Protein AF-A0A101Y2C1-F1 (afdb_monomer)

Radius of gyration: 18.51 Å; Cα contacts (8 Å, |Δi|>4): 264; chains: 1; bounding box: 46×45×49 Å

Foldseek 3Di:
DEEEEFACPAANRLRVVLVVVLVVVCVVVVNDYDYDYDDDLQCLQVSLLVVLVVDLPHQAYEYRHAQSNVQSNCVSCVVNVHHYQYAYRHPCRQVCVVVVQDPDSVSSSVVSPDSDDDDADWDQDPVGTGRGDDDDALVVQLVVQLVPDPVCVVCVVVVNNVVSSVVSNVVSVVVGDDDDDDDDDDDDPDD

Mean predicted aligned error: 5.78 Å

Structure (mmCIF, N/CA/C/O backbone):
data_AF-A0A101Y2C1-F1
#
_entry.id   AF-A0A101Y2C1-F1
#
loop_
_atom_site.group_PDB
_atom_site.id
_atom_site.type_symbol
_atom_site.label_atom_id
_atom_site.label_alt_id
_atom_site.label_comp_id
_atom_site.label_asym_id
_atom_site.label_entity_id
_atom_site.label_seq_id
_atom_site.pdbx_PDB_ins_code
_atom_site.Cartn_x
_atom_site.Cartn_y
_atom_site.Cartn_z
_atom_site.occupancy
_atom_site.B_iso_or_equiv
_atom_site.auth_seq_id
_atom_site.auth_comp_id
_atom_site.auth_asym_id
_atom_site.auth_atom_id
_atom_site.pdbx_PDB_model_num
ATOM 1 N N . MET A 1 1 ? -10.866 0.325 17.212 1.00 94.75 1 MET A N 1
ATOM 2 C CA . MET A 1 1 ? -10.398 1.588 16.586 1.00 94.75 1 MET A CA 1
ATOM 3 C C . MET A 1 1 ? -9.692 1.274 15.264 1.00 94.75 1 MET A C 1
ATOM 5 O O . MET A 1 1 ? -9.113 0.196 15.181 1.00 94.75 1 MET A O 1
ATOM 9 N N . TYR A 1 2 ? -9.710 2.162 14.261 1.00 97.88 2 TYR A N 1
ATOM 10 C CA . TYR A 1 2 ? -8.952 1.998 13.001 1.00 97.88 2 TYR A CA 1
ATOM 11 C C . TYR A 1 2 ? -7.846 3.047 12.849 1.00 97.88 2 TYR A C 1
ATOM 13 O O . TYR A 1 2 ? -8.077 4.215 13.159 1.00 97.88 2 TYR A O 1
ATOM 21 N N . LEU A 1 3 ? -6.671 2.659 12.343 1.00 98.38 3 LEU A N 1
ATOM 22 C CA . LEU A 1 3 ? -5.617 3.606 11.955 1.00 98.38 3 LEU A CA 1
ATOM 23 C C . LEU A 1 3 ? -5.695 3.854 10.448 1.00 98.38 3 LEU A C 1
ATOM 25 O O . LEU A 1 3 ? -5.498 2.932 9.668 1.00 98.38 3 LEU A O 1
ATOM 29 N N . LEU A 1 4 ? -5.945 5.085 10.028 1.00 98.31 4 LEU A N 1
ATOM 30 C CA . LEU A 1 4 ? -5.987 5.484 8.627 1.00 98.31 4 LEU A CA 1
ATOM 31 C C . LEU A 1 4 ? -4.606 6.015 8.253 1.00 98.31 4 LEU A C 1
ATOM 33 O O . LEU A 1 4 ? -4.131 6.979 8.849 1.00 98.31 4 LEU A O 1
ATOM 37 N N . ILE A 1 5 ? -3.952 5.384 7.281 1.00 97.75 5 ILE A N 1
ATOM 38 C CA . ILE A 1 5 ? -2.622 5.765 6.793 1.00 97.75 5 ILE A CA 1
ATOM 39 C C . ILE A 1 5 ? -2.795 6.385 5.409 1.00 97.75 5 ILE A C 1
ATOM 41 O O . ILE A 1 5 ? -3.142 5.696 4.453 1.00 97.75 5 ILE A O 1
ATOM 45 N N . ILE A 1 6 ? -2.543 7.684 5.284 1.00 96.81 6 ILE A N 1
ATOM 46 C CA . ILE A 1 6 ? -2.849 8.444 4.072 1.00 96.81 6 ILE A CA 1
ATOM 47 C C . ILE A 1 6 ? -1.558 8.920 3.421 1.00 96.81 6 ILE A C 1
ATOM 49 O O . ILE A 1 6 ? -0.821 9.707 4.015 1.00 96.81 6 ILE A O 1
ATOM 53 N N . ASN A 1 7 ? -1.319 8.517 2.171 1.00 93.38 7 ASN A N 1
ATOM 54 C CA . ASN A 1 7 ? -0.340 9.190 1.320 1.00 93.38 7 ASN A CA 1
ATOM 55 C C . ASN A 1 7 ? -1.072 10.124 0.340 1.00 93.38 7 ASN A C 1
ATOM 57 O O . ASN A 1 7 ? -1.522 9.669 -0.721 1.00 93.38 7 ASN A O 1
ATOM 61 N N . PRO A 1 8 ? -1.150 11.436 0.637 1.00 92.94 8 PRO A N 1
ATOM 62 C CA . PRO A 1 8 ? -1.950 12.380 -0.139 1.00 92.94 8 PRO A CA 1
ATOM 63 C C . PRO A 1 8 ? -1.424 12.585 -1.566 1.00 92.94 8 PRO A C 1
ATOM 65 O O . PRO A 1 8 ? -2.173 13.004 -2.447 1.00 92.94 8 PRO A O 1
ATOM 68 N N . ARG A 1 9 ? -0.147 12.268 -1.820 1.00 90.50 9 ARG A N 1
ATOM 69 C CA . ARG A 1 9 ? 0.499 12.427 -3.132 1.00 90.50 9 ARG A CA 1
ATOM 70 C C . ARG A 1 9 ? 0.319 11.216 -4.051 1.00 90.50 9 ARG A C 1
ATOM 72 O O . ARG A 1 9 ? 0.652 11.314 -5.234 1.00 90.50 9 ARG A O 1
ATOM 79 N N . SER A 1 10 ? -0.207 10.097 -3.548 1.00 88.94 10 SER A N 1
ATOM 80 C CA . SER A 1 10 ? -0.432 8.886 -4.351 1.00 88.94 10 SER A CA 1
ATOM 81 C C . SER A 1 10 ? -1.281 9.170 -5.588 1.00 88.94 10 SER A C 1
ATOM 83 O O . SER A 1 10 ? -2.200 9.990 -5.544 1.00 88.94 10 SER A O 1
ATOM 85 N N . GLY A 1 11 ? -0.941 8.517 -6.704 1.00 85.88 11 GLY A N 1
ATOM 86 C CA . GLY A 1 11 ? -1.703 8.613 -7.953 1.00 85.88 11 GLY A CA 1
ATOM 87 C C . GLY A 1 11 ? -1.820 10.038 -8.510 1.00 85.88 11 GLY A C 1
ATOM 88 O O . GLY A 1 11 ? -2.841 10.377 -9.097 1.00 85.88 11 GLY A O 1
ATOM 89 N N . GLY A 1 12 ? -0.827 10.906 -8.273 1.00 85.19 12 GLY A N 1
ATOM 90 C CA . GLY A 1 12 ? -0.881 12.306 -8.714 1.00 85.19 12 GLY A CA 1
ATOM 91 C C . GLY A 1 12 ? -1.904 13.145 -7.938 1.00 85.19 12 GLY A C 1
ATOM 92 O O . GLY A 1 12 ? -2.579 13.995 -8.515 1.00 85.19 12 GLY A O 1
ATOM 93 N N . GLY A 1 13 ? -2.063 12.878 -6.638 1.00 89.62 13 GLY A N 1
ATOM 94 C CA . GLY A 1 13 ? -3.036 13.558 -5.774 1.00 89.62 13 GLY A CA 1
ATOM 95 C C . GLY A 1 13 ? -4.380 12.836 -5.639 1.00 89.62 13 GLY A C 1
ATOM 96 O O . GLY A 1 13 ? -5.276 13.341 -4.964 1.00 89.62 13 GLY A O 1
ATOM 97 N N . ALA A 1 14 ? -4.531 11.654 -6.246 1.00 91.31 14 ALA A N 1
ATOM 98 C CA . ALA A 1 14 ? -5.692 10.793 -6.031 1.00 91.31 14 ALA A CA 1
ATOM 99 C C . ALA A 1 14 ? -5.836 10.405 -4.553 1.00 91.31 14 ALA A C 1
ATOM 101 O O . ALA A 1 14 ? -6.940 10.480 -4.029 1.00 91.31 14 ALA A O 1
ATOM 102 N N . GLY A 1 15 ? -4.727 10.124 -3.856 1.00 94.88 15 GLY A N 1
ATOM 103 C CA . GLY A 1 15 ? -4.744 9.785 -2.428 1.00 94.88 15 GLY A CA 1
ATOM 104 C C . GLY A 1 15 ? -5.451 10.828 -1.555 1.00 94.88 15 GLY A C 1
ATOM 105 O O . GLY A 1 15 ? -6.262 10.464 -0.707 1.00 94.88 15 GLY A O 1
ATOM 106 N N . GLN A 1 16 ? -5.221 12.124 -1.802 1.00 96.25 16 GLN A N 1
ATOM 107 C CA . GLN A 1 16 ? -5.916 13.198 -1.083 1.00 96.25 16 GLN A CA 1
ATOM 108 C C . GLN A 1 16 ? -7.422 13.214 -1.384 1.00 96.25 16 GLN A C 1
ATOM 110 O O . GLN A 1 16 ? -8.226 13.377 -0.471 1.00 96.25 16 GLN A O 1
ATOM 115 N N . ARG A 1 17 ? -7.816 13.052 -2.654 1.00 96.62 17 ARG A N 1
ATOM 116 C CA . ARG A 1 17 ? -9.235 13.044 -3.054 1.00 96.62 17 ARG A CA 1
ATOM 117 C C . ARG A 1 17 ? -9.976 11.846 -2.460 1.00 96.62 17 ARG A C 1
ATOM 119 O O . ARG A 1 17 ? -11.055 12.020 -1.902 1.00 96.62 17 ARG A O 1
ATOM 126 N N . THR A 1 18 ? -9.366 10.664 -2.527 1.00 97.56 18 THR A N 1
ATOM 127 C CA . THR A 1 18 ? -9.888 9.436 -1.921 1.00 97.56 18 THR A CA 1
ATOM 128 C C . THR A 1 18 ? -10.037 9.605 -0.413 1.00 97.56 18 THR A C 1
ATOM 130 O O . THR A 1 18 ? -11.100 9.306 0.118 1.00 97.56 18 THR A O 1
ATOM 133 N N . TRP A 1 19 ? -9.036 10.169 0.276 1.00 98.06 19 TRP A N 1
ATOM 134 C CA . TRP A 1 19 ? -9.138 10.445 1.712 1.00 98.06 19 TRP A CA 1
ATOM 135 C C . TRP A 1 19 ? -10.346 11.314 2.066 1.00 98.06 19 TRP A C 1
ATOM 137 O O . TRP A 1 19 ? -11.081 10.954 2.975 1.00 98.06 19 TRP A O 1
ATOM 147 N N . LEU A 1 20 ? -10.592 12.412 1.346 1.00 98.12 20 LEU A N 1
ATOM 148 C CA . LEU A 1 20 ? -11.729 13.294 1.646 1.00 98.12 20 LEU A CA 1
ATOM 149 C C . LEU A 1 20 ? -13.078 12.565 1.538 1.00 98.12 20 LEU A C 1
ATOM 151 O O . LEU A 1 20 ? -13.964 12.782 2.363 1.00 98.12 20 LEU A O 1
ATOM 155 N N . SER A 1 21 ? -13.222 11.675 0.552 1.00 97.88 21 SER A N 1
ATOM 156 C CA . SER A 1 21 ? -14.415 10.836 0.396 1.00 97.88 21 SER A CA 1
ATOM 157 C C . SER A 1 21 ? -14.545 9.809 1.531 1.00 97.88 21 SER A C 1
ATOM 159 O O . SER A 1 21 ? -15.603 9.704 2.151 1.00 97.88 21 SER A O 1
ATOM 161 N N . ILE A 1 22 ? -13.451 9.116 1.866 1.00 98.50 22 ILE A N 1
ATOM 162 C CA . ILE A 1 22 ? -13.395 8.144 2.967 1.00 98.50 22 ILE A CA 1
ATOM 163 C C . ILE A 1 22 ? -13.689 8.798 4.316 1.00 98.50 22 ILE A C 1
ATOM 165 O O . ILE A 1 22 ? -14.469 8.264 5.099 1.00 98.50 22 ILE A O 1
ATOM 169 N N . GLU A 1 23 ? -13.114 9.966 4.588 1.00 98.56 23 GLU A N 1
ATOM 170 C CA . GLU A 1 23 ? -13.315 10.684 5.842 1.00 98.56 23 GLU A CA 1
ATOM 171 C C . GLU A 1 23 ? -14.787 11.073 6.035 1.00 98.56 23 GLU A C 1
ATOM 173 O O . GLU A 1 23 ? -15.337 10.902 7.125 1.00 98.56 23 GLU A O 1
ATOM 178 N N . ALA A 1 24 ? -15.445 11.550 4.973 1.00 98.38 24 ALA A N 1
ATOM 179 C CA . ALA A 1 24 ? -16.870 11.863 5.006 1.00 98.38 24 ALA A CA 1
ATOM 180 C C . ALA A 1 24 ? -17.719 10.616 5.311 1.00 98.38 24 ALA A C 1
ATOM 182 O O . ALA A 1 24 ? -18.596 10.676 6.175 1.00 98.38 24 ALA A O 1
ATOM 183 N N . MET A 1 25 ? -17.423 9.479 4.671 1.00 98.44 25 MET A N 1
ATOM 184 C CA . MET A 1 25 ? -18.121 8.212 4.925 1.00 98.44 25 MET A CA 1
ATOM 185 C C . MET A 1 25 ? -17.898 7.694 6.350 1.00 98.44 25 MET A C 1
ATOM 187 O O . MET A 1 25 ? -18.856 7.310 7.018 1.00 98.44 25 MET A O 1
ATOM 191 N N . LEU A 1 26 ? -16.659 7.720 6.850 1.00 98.38 26 LEU A N 1
ATOM 192 C CA . LEU A 1 26 ? -16.335 7.296 8.217 1.00 98.38 26 LEU A CA 1
ATOM 193 C C . LEU A 1 26 ? -17.082 8.141 9.257 1.00 98.38 26 LEU A C 1
ATOM 195 O O . LEU A 1 26 ? -17.664 7.583 10.190 1.00 98.38 26 LEU A O 1
ATOM 199 N N . LYS A 1 27 ? -17.120 9.469 9.069 1.00 98.25 2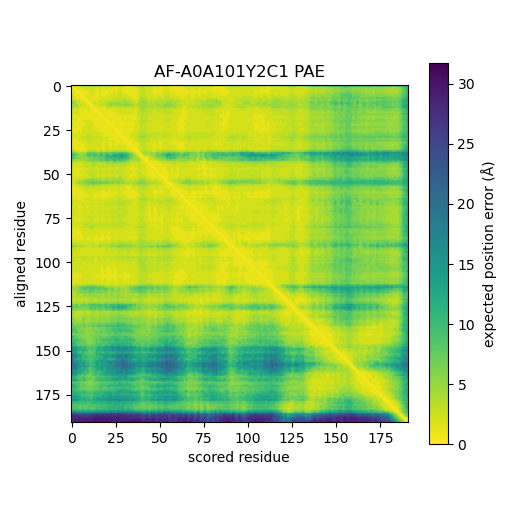7 LYS A N 1
ATOM 200 C CA . LYS A 1 27 ? -17.867 10.393 9.938 1.00 98.25 27 LYS A CA 1
ATOM 201 C C . LYS A 1 27 ? -19.371 10.134 9.883 1.00 98.25 27 LYS A C 1
ATOM 203 O O . LYS A 1 27 ? -19.993 10.021 10.935 1.00 98.25 27 LYS A O 1
ATOM 208 N N . ALA A 1 28 ? -19.943 9.993 8.686 1.00 98.25 28 ALA A N 1
ATOM 209 C CA . ALA A 1 28 ? -21.370 9.715 8.511 1.00 98.25 28 ALA A CA 1
ATOM 210 C C . ALA A 1 28 ? -21.794 8.383 9.154 1.00 98.25 28 ALA A C 1
ATOM 212 O O . ALA A 1 28 ? -22.893 8.276 9.692 1.00 98.25 28 ALA A O 1
ATOM 213 N N . ARG A 1 29 ? -20.906 7.382 9.139 1.00 97.81 29 ARG A N 1
ATOM 214 C CA . ARG A 1 29 ? -21.132 6.055 9.730 1.00 97.81 29 ARG A CA 1
ATOM 215 C C . ARG A 1 29 ? -20.757 5.974 11.220 1.00 97.81 29 ARG A C 1
ATOM 217 O O . ARG A 1 29 ? -20.888 4.907 11.812 1.00 97.81 29 ARG A O 1
ATOM 224 N N . GLY A 1 30 ? -20.271 7.061 11.830 1.00 97.88 30 GLY A N 1
ATOM 225 C CA . GLY A 1 30 ? -19.869 7.088 13.243 1.00 97.88 30 GLY A CA 1
ATOM 226 C C . GLY A 1 30 ? -18.694 6.159 13.576 1.00 97.88 30 GLY A C 1
ATOM 227 O O . GLY A 1 30 ? -18.575 5.687 14.707 1.00 97.88 30 GLY A O 1
ATOM 228 N N . ILE A 1 31 ? -17.837 5.855 12.599 1.00 97.88 31 ILE A N 1
ATOM 229 C CA . ILE A 1 31 ? -16.728 4.915 12.775 1.00 97.88 31 ILE A CA 1
ATOM 230 C C . ILE A 1 31 ? -15.553 5.643 13.425 1.00 97.88 31 ILE A C 1
ATOM 232 O O . ILE A 1 31 ? -15.054 6.631 12.898 1.00 97.88 31 ILE A O 1
ATOM 236 N N . ALA A 1 32 ? -15.077 5.131 14.561 1.00 96.94 32 ALA A N 1
ATOM 237 C CA . ALA A 1 32 ? -13.923 5.689 15.255 1.00 96.94 32 ALA A CA 1
ATOM 238 C C . ALA A 1 32 ? -12.613 5.361 14.523 1.00 96.94 32 ALA A C 1
ATOM 240 O O . ALA A 1 32 ? -12.277 4.186 14.312 1.00 96.94 32 ALA A O 1
ATOM 241 N N . TYR A 1 33 ? -11.854 6.402 14.190 1.00 97.88 33 TYR A N 1
ATOM 242 C CA . TYR A 1 33 ? -10.574 6.285 13.512 1.00 97.88 33 TYR A CA 1
ATOM 243 C C . TYR A 1 33 ? -9.548 7.292 14.026 1.00 97.88 33 TYR A C 1
ATOM 245 O O . TYR A 1 33 ? -9.883 8.304 14.640 1.00 97.88 33 TYR A O 1
ATOM 253 N N . GLU A 1 34 ? -8.291 7.030 13.694 1.00 98.00 34 GLU A N 1
ATOM 254 C CA . GLU A 1 34 ? -7.205 7.986 13.814 1.00 98.00 34 GLU A CA 1
ATOM 255 C C . GLU A 1 34 ? -6.491 8.147 12.471 1.00 98.00 34 GLU A C 1
ATOM 257 O O . GLU A 1 34 ? -6.246 7.152 11.799 1.00 98.00 34 GLU A O 1
ATOM 262 N N . ALA A 1 35 ? -6.166 9.373 12.061 1.00 97.81 35 ALA A N 1
ATOM 263 C CA . ALA A 1 35 ? -5.563 9.644 10.758 1.00 97.81 35 ALA A CA 1
ATOM 264 C C . ALA A 1 35 ? -4.074 9.996 10.872 1.00 97.81 35 ALA A C 1
ATOM 266 O O . ALA A 1 35 ? -3.688 10.897 11.617 1.00 97.81 35 ALA A O 1
ATOM 267 N N . LEU A 1 36 ? -3.248 9.329 10.069 1.00 97.06 36 LEU A N 1
ATOM 268 C CA . LEU A 1 36 ? -1.816 9.565 9.935 1.00 97.06 36 LEU A CA 1
ATOM 269 C C . LEU A 1 36 ? -1.473 9.882 8.477 1.00 97.06 36 LEU A C 1
ATOM 271 O O . LEU A 1 36 ? -1.596 9.033 7.596 1.00 97.06 36 LEU A O 1
ATOM 275 N N . PHE A 1 37 ? -0.973 11.091 8.228 1.00 95.62 37 PHE A N 1
ATOM 276 C CA . PHE A 1 37 ? -0.529 11.513 6.901 1.00 95.62 37 PHE A CA 1
ATOM 277 C C . PHE A 1 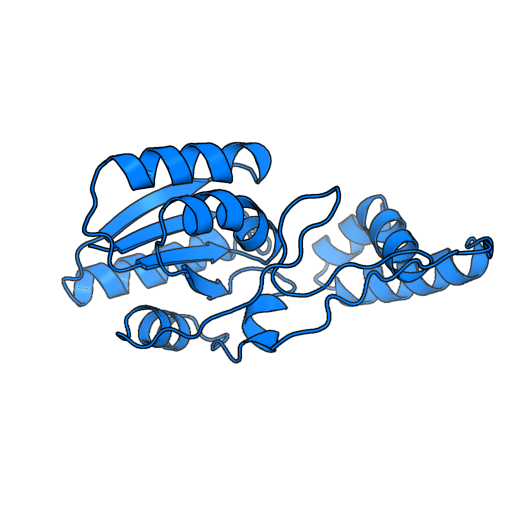37 ? 0.963 11.246 6.724 1.00 95.62 37 PHE A C 1
ATOM 279 O O . PHE A 1 37 ? 1.798 11.855 7.397 1.00 95.62 37 PHE A O 1
ATOM 286 N N . THR A 1 38 ? 1.303 10.370 5.784 1.00 89.81 38 THR A N 1
ATOM 287 C CA . THR A 1 38 ? 2.692 10.062 5.441 1.00 89.81 38 THR A CA 1
ATOM 288 C C . THR A 1 38 ? 3.185 11.005 4.346 1.00 89.81 38 THR A C 1
ATOM 290 O O . THR A 1 38 ? 2.443 11.420 3.452 1.00 89.81 38 THR A O 1
ATOM 293 N N . LYS A 1 39 ? 4.460 11.398 4.434 1.00 76.62 39 LYS A N 1
ATOM 294 C CA . LYS A 1 39 ? 5.087 12.336 3.482 1.00 76.62 39 LYS A CA 1
ATOM 295 C C . LYS A 1 39 ? 5.981 11.632 2.466 1.00 76.62 39 LYS A C 1
ATOM 297 O O . LYS A 1 39 ? 6.139 12.132 1.352 1.00 76.62 39 LYS A O 1
ATOM 302 N N . SER A 1 40 ? 6.558 10.495 2.849 1.00 72.38 40 SER A N 1
ATOM 303 C CA . SER A 1 40 ? 7.423 9.674 2.008 1.00 72.38 40 SER A CA 1
ATOM 304 C C . SER A 1 40 ? 7.473 8.232 2.523 1.00 72.38 40 SER A C 1
ATOM 306 O O . SER A 1 40 ? 7.125 7.972 3.678 1.00 72.38 40 SER A O 1
ATOM 308 N N . ALA A 1 41 ? 7.901 7.301 1.668 1.00 73.00 41 ALA A N 1
ATOM 309 C CA . ALA A 1 41 ? 8.027 5.885 2.011 1.00 73.00 41 ALA A CA 1
ATOM 310 C C . ALA A 1 41 ? 9.068 5.653 3.122 1.00 73.00 41 ALA A C 1
ATOM 312 O O . ALA A 1 41 ? 8.857 4.827 4.003 1.00 73.00 41 ALA A O 1
ATOM 313 N N . GLU A 1 42 ? 10.151 6.432 3.132 1.00 74.56 42 GLU A N 1
ATOM 314 C CA . GLU A 1 42 ? 11.257 6.297 4.089 1.00 74.56 42 GLU A CA 1
ATOM 315 C C . GLU A 1 42 ? 10.826 6.613 5.526 1.00 74.56 42 GLU A C 1
ATOM 317 O O . GLU A 1 42 ? 11.359 6.052 6.479 1.00 74.56 42 GLU A O 1
ATOM 322 N N . GLN A 1 43 ? 9.857 7.515 5.694 1.00 82.06 43 GLN A N 1
ATOM 323 C CA . GLN A 1 43 ? 9.348 7.907 7.011 1.00 82.06 43 GLN A CA 1
ATOM 324 C C . GLN A 1 43 ? 8.101 7.120 7.421 1.00 82.06 43 GLN A C 1
ATOM 326 O O . GLN A 1 43 ? 7.782 7.065 8.611 1.00 82.06 43 GLN A O 1
ATOM 331 N N . ALA A 1 44 ? 7.394 6.522 6.457 1.00 88.56 44 ALA A N 1
ATOM 332 C CA . ALA A 1 44 ? 6.104 5.886 6.685 1.00 88.56 44 ALA A CA 1
ATOM 333 C C . ALA A 1 44 ? 6.198 4.747 7.707 1.00 88.56 44 ALA A C 1
ATOM 335 O O . ALA A 1 44 ? 5.386 4.704 8.628 1.00 88.56 44 ALA A O 1
ATOM 336 N N . GLU A 1 45 ? 7.207 3.874 7.611 1.00 91.62 45 GLU A N 1
ATOM 337 C CA . GLU A 1 45 ? 7.326 2.727 8.520 1.00 91.62 45 GLU A CA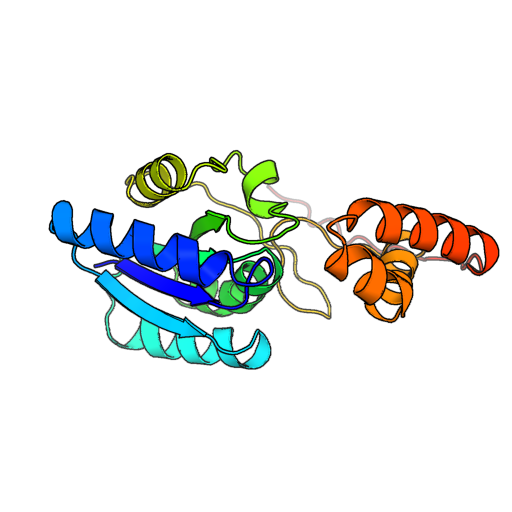 1
ATOM 338 C C . GLU A 1 45 ? 7.463 3.162 9.984 1.00 91.62 45 GLU A C 1
ATOM 340 O O . GLU A 1 45 ? 6.746 2.667 10.852 1.00 91.62 45 GLU A O 1
ATOM 345 N N . ALA A 1 46 ? 8.365 4.107 10.264 1.00 92.50 46 ALA A N 1
ATOM 346 C CA . ALA A 1 46 ? 8.624 4.581 11.620 1.00 92.50 46 ALA A CA 1
ATOM 347 C C . ALA A 1 46 ? 7.418 5.340 12.196 1.00 92.50 46 ALA A C 1
ATOM 349 O O . ALA A 1 46 ? 7.048 5.126 13.352 1.00 92.50 46 ALA A O 1
ATOM 350 N N . GLN A 1 47 ? 6.772 6.185 11.384 1.00 94.69 47 GLN A N 1
ATOM 351 C CA . GLN A 1 47 ? 5.564 6.918 11.778 1.00 94.69 47 GLN A CA 1
ATOM 352 C C . GLN A 1 47 ? 4.406 5.971 12.090 1.00 94.69 47 GLN A C 1
ATOM 354 O O . GLN A 1 47 ? 3.740 6.128 13.114 1.00 94.69 47 GLN A O 1
ATOM 359 N N . VAL A 1 48 ? 4.189 4.967 11.237 1.00 96.44 48 VAL A N 1
ATOM 360 C CA . VAL A 1 48 ? 3.146 3.958 11.437 1.00 96.44 48 VAL A CA 1
ATOM 361 C C . VAL A 1 48 ? 3.466 3.105 12.654 1.00 96.44 48 VAL A C 1
ATOM 363 O O . VAL A 1 48 ? 2.595 2.918 13.495 1.00 96.44 48 VAL A O 1
ATOM 366 N N . LEU A 1 49 ? 4.709 2.647 12.821 1.00 95.56 49 LEU A N 1
ATOM 367 C CA . LEU A 1 49 ? 5.095 1.874 13.999 1.00 95.56 49 LEU A CA 1
ATOM 368 C C . LEU A 1 49 ? 4.821 2.658 15.288 1.00 95.56 49 LEU A C 1
ATOM 370 O O . LEU A 1 49 ? 4.188 2.123 16.192 1.00 95.56 49 LEU A O 1
ATOM 374 N N . HIS A 1 50 ? 5.236 3.925 15.349 1.00 95.75 50 HIS A N 1
ATOM 375 C CA . HIS A 1 50 ? 4.972 4.795 16.495 1.00 95.75 50 HIS A CA 1
ATOM 376 C C . HIS A 1 50 ? 3.472 5.048 16.708 1.00 95.75 50 HIS A C 1
ATOM 378 O O . HIS A 1 50 ? 2.991 5.102 17.839 1.00 95.75 50 HIS A O 1
ATOM 384 N N . ALA A 1 51 ? 2.692 5.171 15.633 1.00 96.44 51 ALA A N 1
ATOM 385 C CA . ALA A 1 51 ? 1.244 5.266 15.746 1.00 96.44 51 ALA A CA 1
ATOM 386 C C . ALA A 1 51 ? 0.636 4.014 16.387 1.00 96.44 51 ALA A C 1
ATOM 388 O O . ALA A 1 51 ? -0.176 4.108 17.308 1.00 96.44 51 ALA A O 1
ATOM 389 N N . LEU A 1 52 ? 1.103 2.846 15.957 1.00 97.06 52 LEU A N 1
ATOM 390 C CA . LEU A 1 52 ? 0.629 1.557 16.434 1.00 97.06 52 LEU A CA 1
ATOM 391 C C . LEU A 1 52 ? 1.044 1.234 17.876 1.00 97.06 52 LEU A C 1
ATOM 393 O O . LEU A 1 52 ? 0.461 0.328 18.464 1.00 97.06 52 LEU A O 1
ATOM 397 N N . THR A 1 53 ? 2.014 1.939 18.472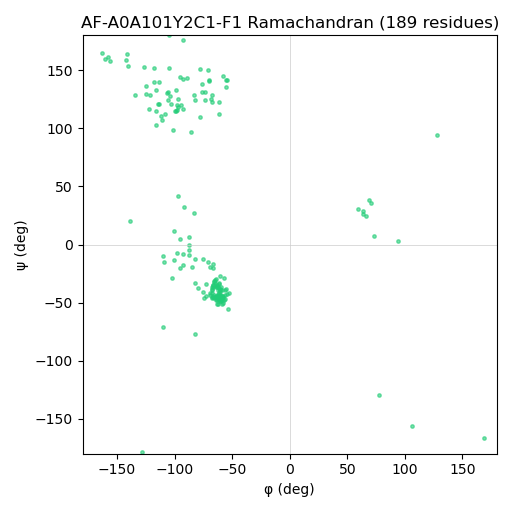 1.00 95.75 53 THR A N 1
ATOM 398 C CA . THR A 1 53 ? 2.361 1.762 19.898 1.00 95.75 53 THR A CA 1
ATOM 399 C C . THR A 1 53 ? 1.447 2.529 20.847 1.00 95.75 53 THR A C 1
ATOM 401 O O . THR A 1 53 ? 1.498 2.295 22.049 1.00 95.75 53 THR A O 1
ATOM 404 N N . ARG A 1 54 ? 0.613 3.450 20.349 1.00 94.88 54 ARG A N 1
ATOM 405 C CA . ARG A 1 54 ? -0.251 4.283 21.206 1.00 94.88 54 ARG A CA 1
ATOM 406 C C . ARG A 1 54 ? -1.462 3.542 21.774 1.00 94.88 54 ARG A C 1
ATOM 408 O O . ARG A 1 54 ? -2.128 4.073 22.656 1.00 94.88 54 ARG A O 1
ATOM 415 N N . ARG A 1 55 ? -1.752 2.344 21.262 1.00 94.31 55 ARG A N 1
ATOM 416 C CA . ARG A 1 55 ? -2.808 1.442 21.739 1.00 94.31 55 ARG A CA 1
ATOM 417 C C . ARG A 1 55 ? -2.581 0.025 21.221 1.00 94.31 55 ARG A C 1
ATOM 419 O O . ARG A 1 55 ? -1.829 -0.176 20.268 1.00 94.31 55 ARG A O 1
ATOM 426 N N . GLU A 1 56 ? -3.278 -0.929 21.820 1.00 92.00 56 GLU A N 1
ATOM 427 C CA . GLU A 1 56 ? -3.211 -2.348 21.450 1.00 92.00 56 GLU A CA 1
ATOM 428 C C . GLU A 1 56 ? -4.497 -2.848 20.767 1.00 92.00 56 GLU A C 1
ATOM 430 O O . GLU A 1 56 ? -4.471 -3.866 20.089 1.00 92.00 56 GLU A O 1
ATOM 435 N N . ASP A 1 57 ? -5.601 -2.099 20.851 1.00 94.44 57 ASP A N 1
ATOM 436 C CA . ASP A 1 57 ? -6.942 -2.467 20.365 1.00 94.44 57 ASP A CA 1
ATOM 437 C C . ASP A 1 57 ? -7.237 -2.011 18.914 1.00 94.44 57 ASP A C 1
ATOM 439 O O . ASP A 1 57 ? -8.370 -1.655 18.548 1.00 94.44 57 ASP A O 1
ATOM 443 N N . TRP A 1 58 ? -6.207 -1.966 18.065 1.00 96.44 58 TRP A N 1
ATOM 444 C CA . TRP A 1 58 ? -6.392 -1.671 16.643 1.00 96.44 58 TRP A CA 1
ATOM 445 C C . TRP A 1 58 ? -7.121 -2.828 15.958 1.00 96.44 58 TRP A C 1
ATOM 447 O O . TRP A 1 58 ? -6.652 -3.959 15.983 1.00 96.44 58 TRP A O 1
ATOM 457 N N . ARG A 1 59 ? -8.243 -2.533 15.291 1.00 96.38 59 ARG A N 1
ATOM 458 C CA . ARG A 1 59 ? -8.955 -3.521 14.463 1.00 96.38 59 ARG A CA 1
ATOM 459 C C . ARG A 1 59 ? -8.215 -3.774 13.154 1.00 96.38 59 ARG A C 1
ATOM 461 O O . ARG A 1 59 ? -8.021 -4.912 12.760 1.00 96.38 59 ARG A O 1
ATOM 468 N N . ALA A 1 60 ? -7.793 -2.694 12.502 1.00 97.25 60 ALA A N 1
ATOM 469 C CA . ALA A 1 60 ? -6.970 -2.721 11.303 1.00 97.25 60 ALA A CA 1
ATOM 470 C C . ALA A 1 60 ? -6.279 -1.366 11.103 1.00 97.25 60 ALA A C 1
ATOM 472 O O . ALA A 1 60 ? -6.732 -0.330 11.613 1.00 97.25 60 ALA A O 1
ATOM 473 N N . ALA A 1 61 ? -5.210 -1.377 10.315 1.00 98.00 61 ALA A N 1
ATOM 474 C CA . ALA A 1 61 ? -4.650 -0.190 9.695 1.00 98.00 61 ALA A CA 1
ATOM 475 C C . ALA A 1 61 ? -5.123 -0.126 8.238 1.00 98.00 61 ALA A C 1
ATOM 477 O O . ALA A 1 61 ? -4.783 -0.989 7.434 1.00 98.00 61 ALA A O 1
ATOM 478 N N . ILE A 1 62 ? -5.920 0.882 7.897 1.00 98.38 62 ILE A N 1
ATOM 479 C CA . ILE A 1 62 ? -6.482 1.081 6.562 1.00 98.38 62 ILE A CA 1
ATOM 480 C C . ILE A 1 62 ? -5.615 2.095 5.817 1.00 98.38 62 ILE A C 1
ATOM 482 O O . ILE A 1 62 ? -5.516 3.258 6.207 1.00 98.38 62 ILE A O 1
ATOM 486 N N . LEU A 1 63 ? -4.977 1.663 4.736 1.00 97.56 63 LEU A N 1
ATOM 487 C CA . LEU A 1 63 ? -4.083 2.489 3.937 1.00 97.56 63 LEU A CA 1
ATOM 488 C C . LEU A 1 63 ? -4.789 3.044 2.702 1.00 97.56 63 LEU A C 1
ATOM 490 O O . LEU A 1 63 ? -5.390 2.296 1.937 1.00 97.56 63 LEU A O 1
ATOM 494 N N . ILE A 1 64 ? -4.625 4.345 2.460 1.00 97.56 64 ILE A N 1
ATOM 495 C CA . ILE A 1 64 ? -5.070 5.038 1.248 1.00 97.56 64 ILE A CA 1
ATOM 496 C C . ILE A 1 64 ? -3.841 5.466 0.446 1.00 97.56 64 ILE A C 1
ATOM 498 O O . ILE A 1 64 ? -3.112 6.394 0.824 1.00 97.56 64 ILE A O 1
ATOM 502 N N . GLY A 1 65 ? -3.589 4.781 -0.667 1.00 94.75 65 GLY A N 1
ATOM 503 C CA . GLY A 1 65 ? -2.378 4.998 -1.451 1.00 94.75 65 GLY A CA 1
ATOM 504 C C . GLY A 1 65 ? -2.126 3.943 -2.522 1.00 94.75 65 GLY A C 1
ATOM 505 O O . GLY A 1 65 ? -3.012 3.174 -2.879 1.00 94.75 65 GLY A O 1
ATOM 506 N N . GLY A 1 66 ? -0.909 3.945 -3.067 1.00 93.00 66 GLY A N 1
ATOM 507 C CA . GLY A 1 66 ? -0.450 2.940 -4.033 1.00 93.00 66 GLY A CA 1
ATOM 508 C C . GLY A 1 66 ? 0.514 1.913 -3.434 1.00 93.00 66 GLY A C 1
ATOM 509 O O . GLY A 1 66 ? 0.916 2.027 -2.274 1.00 93.00 66 GLY A O 1
ATOM 510 N N . ASP A 1 67 ? 0.963 0.974 -4.270 1.00 91.94 67 ASP A N 1
ATOM 511 C CA . ASP A 1 67 ? 1.819 -0.164 -3.891 1.00 91.94 67 ASP A CA 1
ATOM 512 C C . ASP A 1 67 ? 3.087 0.247 -3.128 1.00 91.94 67 ASP A C 1
ATOM 514 O O . ASP A 1 67 ? 3.418 -0.334 -2.101 1.00 91.94 67 ASP A O 1
ATOM 518 N N . GLY A 1 68 ? 3.752 1.330 -3.543 1.00 89.88 68 GLY A N 1
ATOM 519 C CA . GLY A 1 68 ? 4.939 1.826 -2.835 1.00 89.88 68 GLY A CA 1
ATOM 520 C C . GLY A 1 68 ? 4.660 2.256 -1.387 1.00 89.88 68 GLY A C 1
ATOM 521 O O . GLY A 1 68 ? 5.506 2.072 -0.517 1.00 89.88 68 GLY A O 1
ATOM 522 N N . THR A 1 69 ? 3.466 2.794 -1.107 1.00 92.25 69 THR A N 1
ATOM 523 C CA . THR A 1 69 ? 3.078 3.153 0.272 1.00 92.25 69 THR A CA 1
ATOM 524 C C . THR A 1 69 ? 2.726 1.900 1.061 1.00 92.25 69 THR A C 1
ATOM 526 O O . THR A 1 69 ? 3.161 1.775 2.201 1.00 92.25 69 THR A O 1
ATOM 529 N N . ILE A 1 70 ? 2.013 0.953 0.441 1.00 94.62 70 ILE A N 1
ATOM 530 C CA . ILE A 1 70 ? 1.709 -0.350 1.045 1.00 94.62 70 ILE A CA 1
ATOM 531 C C . ILE A 1 70 ? 3.003 -1.020 1.504 1.00 94.62 70 ILE A C 1
ATOM 533 O O . ILE A 1 70 ? 3.163 -1.290 2.691 1.00 94.62 70 ILE A O 1
ATOM 537 N N . HIS A 1 71 ? 3.968 -1.187 0.599 1.00 93.44 71 HIS A N 1
ATOM 538 C CA . HIS A 1 71 ? 5.232 -1.866 0.887 1.00 93.44 71 HIS A CA 1
ATOM 539 C C . HIS A 1 71 ? 6.034 -1.186 2.004 1.00 93.44 71 HIS A C 1
ATOM 541 O O . HIS A 1 71 ? 6.603 -1.868 2.856 1.00 93.44 71 HIS A O 1
ATOM 547 N N . SER A 1 72 ? 6.001 0.149 2.074 1.00 93.38 72 SER A N 1
ATOM 548 C CA . SER A 1 72 ? 6.698 0.905 3.123 1.00 93.38 72 SER A CA 1
ATOM 549 C C . SER A 1 72 ? 6.150 0.707 4.540 1.00 93.38 72 SER A C 1
ATOM 551 O O . SER A 1 72 ? 6.838 1.039 5.498 1.00 93.38 72 SER A O 1
ATOM 553 N N . VAL A 1 73 ? 4.933 0.177 4.712 1.00 95.38 73 VAL A N 1
ATOM 554 C CA . VAL A 1 73 ? 4.323 0.009 6.047 1.00 95.38 73 VAL A CA 1
ATOM 555 C C . VAL A 1 73 ? 4.221 -1.448 6.494 1.00 95.38 73 VAL A C 1
ATOM 557 O O . VAL A 1 73 ? 3.964 -1.702 7.672 1.00 95.38 73 VAL A O 1
ATOM 560 N N . LEU A 1 74 ? 4.482 -2.412 5.600 1.00 95.75 74 LEU A N 1
ATOM 561 C CA . LEU A 1 74 ? 4.370 -3.850 5.892 1.00 95.75 74 LEU A CA 1
ATOM 562 C C . LEU A 1 74 ? 5.221 -4.268 7.093 1.00 95.75 74 LEU A C 1
ATOM 564 O O . LEU A 1 74 ? 4.768 -5.050 7.926 1.00 95.75 74 LEU A O 1
ATOM 568 N N . GLY A 1 75 ? 6.431 -3.716 7.225 1.00 94.69 75 GLY A N 1
ATOM 569 C CA . GLY A 1 75 ? 7.321 -4.011 8.350 1.00 94.69 75 GLY A CA 1
ATOM 570 C C . GLY A 1 75 ? 6.717 -3.624 9.700 1.00 94.69 75 GLY A C 1
ATOM 571 O O . GLY A 1 75 ? 6.765 -4.410 10.649 1.00 94.69 75 GLY A O 1
ATOM 572 N N . ALA A 1 76 ? 6.089 -2.447 9.781 1.00 95.38 76 ALA A N 1
ATOM 573 C CA . ALA A 1 76 ? 5.429 -1.976 10.994 1.00 95.38 76 ALA A CA 1
ATOM 574 C C . ALA A 1 76 ? 4.197 -2.821 11.344 1.00 95.38 76 ALA A C 1
ATOM 576 O O . ALA A 1 76 ? 4.046 -3.226 12.498 1.00 95.38 76 ALA A O 1
ATOM 577 N N . LEU A 1 77 ? 3.362 -3.130 10.349 1.00 96.38 77 LEU A N 1
ATOM 578 C CA . LEU A 1 77 ? 2.141 -3.918 10.536 1.00 96.38 77 LEU A CA 1
ATOM 579 C C . LEU A 1 77 ? 2.452 -5.356 10.946 1.00 96.38 77 LEU A C 1
ATOM 581 O O . LEU A 1 77 ? 1.915 -5.829 11.947 1.00 96.38 77 LEU A O 1
ATOM 585 N N . ARG A 1 78 ? 3.411 -6.001 10.269 1.00 95.56 78 ARG A N 1
ATOM 586 C CA . ARG A 1 78 ? 3.893 -7.341 10.627 1.00 95.56 78 ARG A CA 1
ATOM 587 C C . ARG A 1 78 ? 4.421 -7.386 12.059 1.00 95.56 78 ARG A C 1
ATOM 589 O O . ARG A 1 78 ? 4.095 -8.308 12.794 1.00 95.56 78 ARG A O 1
ATOM 596 N N . ARG A 1 79 ? 5.224 -6.395 12.476 1.00 94.75 79 ARG A N 1
ATOM 597 C CA . ARG A 1 79 ? 5.779 -6.339 13.845 1.00 94.75 79 ARG A CA 1
ATOM 598 C C . ARG A 1 79 ? 4.711 -6.172 14.925 1.00 94.75 79 ARG A C 1
ATOM 600 O O . ARG A 1 79 ? 4.939 -6.599 16.050 1.00 94.75 79 ARG A O 1
ATOM 607 N N . ARG A 1 80 ? 3.595 -5.507 14.617 1.00 96.06 80 ARG A N 1
ATOM 608 C CA . ARG A 1 80 ? 2.514 -5.244 15.579 1.00 96.06 80 ARG A CA 1
ATOM 609 C C . ARG A 1 80 ? 1.355 -6.234 15.476 1.00 96.06 80 ARG A C 1
ATOM 611 O O . ARG A 1 80 ? 0.473 -6.171 16.320 1.00 96.06 80 ARG A O 1
ATOM 618 N N . GLY A 1 81 ? 1.356 -7.118 14.476 1.00 94.94 81 GLY A N 1
ATOM 619 C CA . GLY A 1 81 ? 0.263 -8.062 14.234 1.00 94.94 81 GLY A CA 1
ATOM 620 C C . GLY A 1 81 ? -1.055 -7.373 13.873 1.00 94.94 81 GLY A C 1
ATOM 621 O O . GLY A 1 81 ? -2.116 -7.888 14.201 1.00 94.94 81 GLY A O 1
ATOM 622 N N . VAL A 1 82 ? -0.999 -6.191 13.248 1.00 96.81 82 VAL A N 1
ATOM 623 C CA . VAL A 1 82 ? -2.198 -5.409 12.909 1.00 96.81 82 VAL A CA 1
ATOM 624 C C . VAL A 1 82 ? -2.594 -5.673 11.454 1.00 96.81 82 VAL A C 1
ATOM 626 O O . VAL A 1 82 ? -1.757 -5.455 10.572 1.00 96.81 82 VAL A O 1
ATOM 629 N N . PRO A 1 83 ? -3.845 -6.097 11.178 1.00 96.62 83 PRO A N 1
ATOM 630 C CA . PRO A 1 83 ? -4.321 -6.325 9.818 1.00 96.62 83 PRO A CA 1
ATOM 631 C C . PRO A 1 83 ? -4.228 -5.078 8.934 1.00 96.62 83 PRO A C 1
ATOM 633 O O . PRO A 1 83 ? -4.451 -3.954 9.393 1.00 96.62 83 PRO A O 1
ATOM 636 N N . LEU A 1 84 ? -3.932 -5.284 7.650 1.00 97.38 84 LEU A N 1
ATOM 637 C CA . LEU A 1 84 ? -3.894 -4.236 6.632 1.00 97.38 84 LEU A CA 1
ATOM 638 C C . LEU A 1 84 ? -5.211 -4.214 5.843 1.00 97.38 84 LEU A C 1
ATOM 640 O O . LEU A 1 84 ? -5.532 -5.178 5.155 1.00 97.38 84 LEU A O 1
ATOM 644 N N . GLY A 1 85 ? -5.917 -3.086 5.872 1.00 97.62 85 GLY A N 1
ATOM 645 C CA . GLY A 1 85 ? -6.937 -2.742 4.880 1.00 97.62 85 GLY A CA 1
ATOM 646 C C . GLY A 1 85 ? -6.333 -1.864 3.784 1.00 97.62 85 GLY A C 1
ATOM 647 O O . GLY A 1 85 ? -5.474 -1.028 4.067 1.00 97.62 85 GLY A O 1
ATOM 648 N N . VAL A 1 86 ? -6.769 -2.017 2.534 1.00 97.50 86 VAL A N 1
ATOM 649 C CA . VAL A 1 86 ? -6.239 -1.236 1.403 1.00 97.50 86 VAL A CA 1
ATOM 650 C C . VAL A 1 86 ? -7.372 -0.537 0.672 1.00 97.50 86 VAL A C 1
ATOM 652 O O . VAL A 1 86 ? -8.335 -1.169 0.254 1.00 97.50 86 VAL A O 1
ATOM 655 N N . ILE A 1 87 ? -7.208 0.765 0.465 1.00 98.19 87 ILE A N 1
ATOM 656 C CA . ILE A 1 87 ? -8.045 1.587 -0.402 1.00 98.19 87 ILE A CA 1
ATOM 657 C C . ILE A 1 87 ? -7.144 2.094 -1.536 1.00 98.19 87 ILE A C 1
ATOM 659 O O . ILE A 1 87 ? -6.301 2.976 -1.314 1.00 98.19 87 ILE A O 1
ATOM 663 N N . PRO A 1 88 ? -7.249 1.503 -2.738 1.00 97.06 88 PRO A N 1
ATOM 664 C CA . PRO A 1 88 ? -6.323 1.779 -3.825 1.00 97.06 88 PRO A CA 1
ATOM 665 C C . PRO A 1 88 ? -6.471 3.218 -4.330 1.00 97.06 88 PRO A C 1
ATOM 667 O O . PRO A 1 88 ? -7.533 3.643 -4.771 1.00 97.06 88 PRO A O 1
ATOM 670 N N . ALA A 1 89 ? -5.371 3.967 -4.299 1.00 95.38 89 ALA A N 1
ATOM 671 C CA . ALA A 1 89 ? -5.286 5.339 -4.809 1.00 95.38 89 ALA A CA 1
ATOM 672 C C . ALA A 1 89 ? -3.967 5.601 -5.566 1.00 95.38 89 ALA A C 1
ATOM 674 O O . ALA A 1 89 ? -3.514 6.743 -5.701 1.00 95.38 89 ALA A O 1
ATOM 675 N N . GLY A 1 90 ? -3.301 4.537 -6.020 1.00 90.12 90 GLY A N 1
ATOM 676 C CA . GLY A 1 90 ? -2.125 4.582 -6.885 1.00 90.12 90 GLY A CA 1
ATOM 677 C C . GLY A 1 90 ? -2.474 4.489 -8.373 1.00 90.12 90 GLY A C 1
ATOM 678 O O . GLY A 1 90 ? -3.626 4.312 -8.759 1.00 90.12 90 GLY A O 1
ATOM 679 N N . SER A 1 91 ? -1.452 4.609 -9.224 1.00 83.19 91 SER A N 1
ATOM 680 C CA . SER A 1 91 ? -1.590 4.437 -10.680 1.00 83.19 91 SER A CA 1
ATOM 681 C C . SER A 1 91 ? -1.558 2.963 -11.105 1.00 83.19 91 SER A C 1
ATOM 683 O O . SER A 1 91 ? -2.211 2.600 -12.077 1.00 83.19 91 SER A O 1
ATOM 685 N N . GLY A 1 92 ? -0.785 2.140 -10.382 1.00 83.44 92 GLY A N 1
ATOM 686 C CA . GLY A 1 92 ? -0.694 0.686 -10.547 1.00 83.44 92 GLY A CA 1
ATOM 687 C C . GLY A 1 92 ? -1.841 0.012 -9.811 1.00 83.44 92 GLY A C 1
ATOM 688 O O . GLY A 1 92 ? -2.839 -0.293 -10.447 1.00 83.44 92 GLY A O 1
ATOM 689 N N . ASN A 1 93 ? -1.762 -0.101 -8.482 1.00 92.44 93 ASN A N 1
ATOM 690 C CA . ASN A 1 93 ? -2.699 -0.845 -7.622 1.00 92.44 93 ASN A CA 1
ATOM 691 C C . ASN A 1 93 ? -2.597 -2.361 -7.835 1.00 92.44 93 ASN A C 1
ATOM 693 O O . ASN A 1 93 ? -3.606 -3.068 -7.837 1.00 92.44 93 ASN A O 1
ATOM 697 N N . ASP A 1 94 ? -1.377 -2.859 -8.023 1.00 93.69 94 ASP A N 1
ATOM 698 C CA . ASP A 1 94 ? -1.120 -4.276 -8.291 1.00 93.69 94 ASP A CA 1
ATOM 699 C C . ASP A 1 94 ? -1.475 -5.144 -7.083 1.00 93.69 94 ASP A C 1
ATOM 701 O O . ASP A 1 94 ? -2.063 -6.209 -7.251 1.00 93.69 94 ASP A O 1
ATOM 705 N N . THR A 1 95 ? -1.236 -4.645 -5.866 1.00 94.81 95 THR A N 1
ATOM 706 C CA . THR A 1 95 ? -1.672 -5.298 -4.622 1.00 94.81 95 THR A CA 1
ATOM 707 C C . THR A 1 95 ? -3.190 -5.454 -4.601 1.00 94.81 95 THR A C 1
ATOM 709 O O . THR A 1 95 ? -3.700 -6.536 -4.337 1.00 94.81 95 THR A O 1
ATOM 712 N N . ALA A 1 96 ? -3.936 -4.397 -4.937 1.00 95.62 96 ALA A N 1
ATOM 713 C CA . ALA A 1 96 ? -5.393 -4.470 -4.939 1.00 95.62 96 ALA A CA 1
ATOM 714 C C . ALA A 1 96 ? -5.903 -5.490 -5.966 1.00 95.62 96 ALA A C 1
ATOM 716 O O . ALA A 1 96 ? -6.740 -6.324 -5.634 1.00 95.62 96 ALA A O 1
ATOM 717 N N . ARG A 1 97 ? -5.347 -5.494 -7.187 1.00 95.19 97 ARG A N 1
ATOM 718 C CA . ARG A 1 97 ? -5.724 -6.478 -8.216 1.00 95.19 97 ARG A CA 1
ATOM 719 C C . ARG A 1 97 ? -5.360 -7.907 -7.824 1.00 95.19 97 ARG A C 1
ATOM 721 O O . ARG A 1 97 ? -6.183 -8.797 -8.005 1.00 95.19 97 ARG A O 1
ATOM 728 N N . GLY A 1 98 ? -4.160 -8.120 -7.288 1.00 93.81 98 GLY A N 1
ATOM 729 C CA . GLY A 1 98 ? -3.675 -9.446 -6.901 1.00 93.81 98 GLY A CA 1
ATOM 730 C C . GLY A 1 98 ? -4.500 -10.081 -5.783 1.00 93.81 98 GLY A C 1
ATOM 731 O O . GLY A 1 98 ? -4.757 -11.279 -5.823 1.00 93.81 98 GLY A O 1
ATOM 732 N N . PHE A 1 99 ? -4.973 -9.272 -4.833 1.00 93.44 99 PHE A N 1
ATOM 733 C CA . PHE A 1 99 ? -5.780 -9.731 -3.698 1.00 93.44 99 PHE A CA 1
ATOM 734 C C . PHE A 1 99 ? -7.297 -9.597 -3.913 1.00 93.44 99 PHE A C 1
ATOM 736 O O . PHE A 1 99 ? -8.070 -9.861 -2.994 1.00 93.44 99 PHE A O 1
ATOM 743 N N . GLY A 1 100 ? -7.745 -9.189 -5.106 1.00 94.44 100 GLY A N 1
ATOM 744 C CA . GLY A 1 100 ? -9.171 -9.017 -5.410 1.00 94.44 100 GLY A CA 1
ATOM 745 C C . GLY A 1 100 ? -9.849 -7.887 -4.623 1.00 94.44 100 GLY A C 1
ATOM 746 O O . GLY A 1 100 ? -11.060 -7.917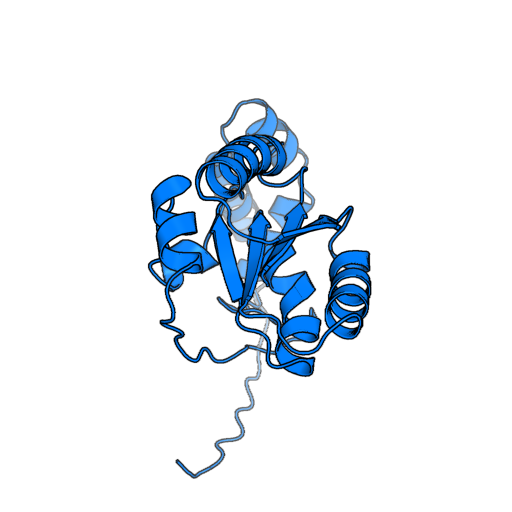 -4.419 1.00 94.44 100 GLY A O 1
ATOM 747 N N . ILE A 1 101 ? -9.079 -6.897 -4.171 1.00 96.06 101 ILE A N 1
ATOM 748 C CA . ILE A 1 101 ? -9.591 -5.727 -3.455 1.00 96.06 101 ILE A CA 1
ATOM 749 C C . ILE A 1 101 ? -10.294 -4.811 -4.468 1.00 96.06 101 ILE A C 1
ATOM 751 O O . ILE A 1 101 ? -9.706 -4.504 -5.514 1.00 96.06 101 ILE A O 1
ATOM 755 N N . PRO A 1 102 ? -11.527 -4.348 -4.186 1.00 97.12 102 PRO A N 1
ATOM 756 C CA . PRO A 1 102 ? -12.240 -3.445 -5.079 1.00 97.12 102 PRO A CA 1
ATOM 757 C C . PRO A 1 102 ? -11.426 -2.188 -5.409 1.00 97.12 102 PRO A C 1
ATOM 759 O O . PRO A 1 102 ? -10.747 -1.625 -4.554 1.00 97.12 102 PRO A O 1
ATOM 762 N N . LEU A 1 103 ? -11.506 -1.735 -6.664 1.00 96.25 103 LEU A N 1
ATOM 763 C CA . LEU A 1 103 ? -10.897 -0.467 -7.086 1.00 96.25 103 LEU A CA 1
ATOM 764 C C . LEU A 1 103 ? -11.804 0.741 -6.817 1.00 96.25 103 LEU A C 1
ATOM 766 O O . LEU A 1 103 ? -11.323 1.872 -6.798 1.00 96.25 103 LEU A O 1
ATOM 770 N N . ASP A 1 104 ? -13.102 0.503 -6.627 1.00 97.38 104 ASP A N 1
ATOM 771 C CA . ASP A 1 104 ? -14.038 1.526 -6.177 1.00 97.38 104 ASP A CA 1
ATOM 772 C C . ASP A 1 104 ? -13.773 1.897 -4.709 1.00 97.38 104 ASP A C 1
ATOM 774 O O . ASP A 1 104 ? -13.460 1.042 -3.881 1.00 97.38 104 ASP A O 1
ATOM 778 N N . THR A 1 105 ? -13.890 3.187 -4.393 1.00 97.19 105 THR A N 1
ATOM 779 C CA . THR A 1 105 ? -13.498 3.730 -3.085 1.00 97.19 105 THR A CA 1
ATOM 780 C C . THR A 1 105 ? -14.422 3.269 -1.960 1.00 97.19 105 THR A C 1
ATOM 782 O O . THR A 1 105 ? -13.933 2.913 -0.887 1.00 97.19 105 THR A O 1
ATOM 785 N N . GLU A 1 106 ? -15.737 3.271 -2.184 1.00 97.88 106 GLU A N 1
ATOM 786 C CA . GLU A 1 106 ? -16.702 2.860 -1.162 1.00 97.88 106 GLU A CA 1
ATOM 787 C C . GLU A 1 106 ? -16.659 1.344 -0.970 1.00 97.88 106 GLU A C 1
ATOM 789 O O . GLU A 1 106 ? -16.528 0.877 0.160 1.00 97.88 106 GLU A O 1
ATOM 794 N N . ALA A 1 107 ? -16.623 0.577 -2.061 1.00 98.19 107 ALA A N 1
ATOM 795 C CA . ALA A 1 107 ? -16.510 -0.877 -1.982 1.00 98.19 107 ALA A CA 1
ATOM 796 C C . ALA A 1 107 ? -15.209 -1.337 -1.292 1.00 98.19 107 ALA A C 1
ATOM 798 O O . ALA A 1 107 ? -15.217 -2.308 -0.532 1.00 98.19 107 ALA A O 1
ATOM 799 N N . ALA A 1 108 ? -14.086 -0.645 -1.522 1.00 98.12 108 ALA A N 1
ATOM 800 C CA . ALA A 1 108 ? -12.826 -0.938 -0.837 1.00 98.12 108 ALA A CA 1
ATOM 801 C C . ALA A 1 108 ? -12.891 -0.606 0.660 1.00 98.12 108 ALA A C 1
ATOM 803 O O . ALA A 1 108 ? -12.365 -1.362 1.479 1.00 98.12 108 ALA A O 1
ATOM 804 N N . LEU A 1 109 ? -13.550 0.499 1.031 1.00 98.31 109 LEU A N 1
ATOM 805 C CA . LEU A 1 109 ? -13.792 0.837 2.433 1.00 98.31 109 LEU A CA 1
ATOM 806 C C . LEU A 1 109 ? -14.657 -0.224 3.111 1.00 98.31 109 LEU A C 1
ATOM 808 O O . LEU A 1 109 ? -14.311 -0.687 4.195 1.00 98.31 109 LEU A O 1
ATOM 812 N N . ASP A 1 110 ? -15.750 -0.628 2.467 1.00 97.81 110 ASP A N 1
ATOM 813 C CA . ASP A 1 110 ? -16.647 -1.657 2.984 1.00 97.81 110 ASP A CA 1
ATOM 814 C C . ASP A 1 110 ? -15.898 -2.969 3.216 1.00 97.81 110 ASP A C 1
ATOM 816 O O . ASP A 1 110 ? -16.024 -3.558 4.288 1.00 97.81 110 ASP A O 1
ATOM 820 N N . ALA A 1 111 ? -15.056 -3.388 2.266 1.00 97.06 111 ALA A N 1
ATOM 821 C CA . ALA A 1 111 ? -14.201 -4.561 2.425 1.00 97.06 111 ALA A CA 1
ATOM 822 C C . ALA A 1 111 ? -13.204 -4.406 3.590 1.00 97.06 111 ALA A C 1
ATOM 824 O O . ALA A 1 111 ? -13.053 -5.324 4.392 1.00 97.06 111 ALA A O 1
ATOM 825 N N . ALA A 1 112 ? -12.557 -3.244 3.729 1.00 97.12 112 ALA A N 1
ATOM 826 C CA . ALA A 1 112 ? -11.575 -2.983 4.786 1.00 97.12 112 ALA A CA 1
ATOM 827 C C . ALA A 1 112 ? -12.180 -2.896 6.203 1.00 97.12 112 ALA A C 1
ATOM 829 O O . ALA A 1 112 ? -11.452 -3.013 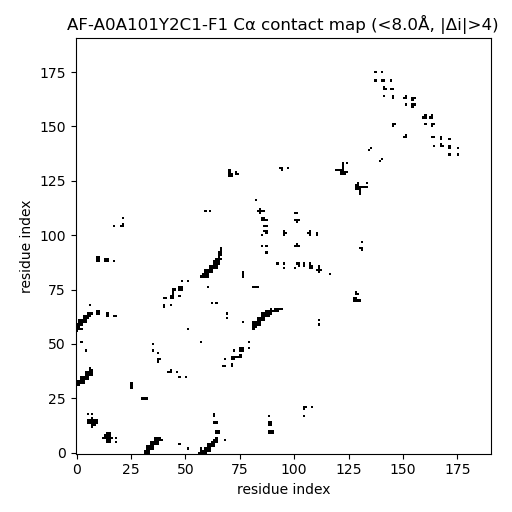7.189 1.00 97.12 112 ALA A O 1
ATOM 830 N N . LEU A 1 113 ? -13.491 -2.665 6.313 1.00 96.94 113 LEU A N 1
ATOM 831 C CA . LEU A 1 113 ? -14.224 -2.603 7.582 1.00 96.94 113 LEU A CA 1
ATOM 832 C C . LEU A 1 113 ? -14.832 -3.950 8.002 1.00 96.94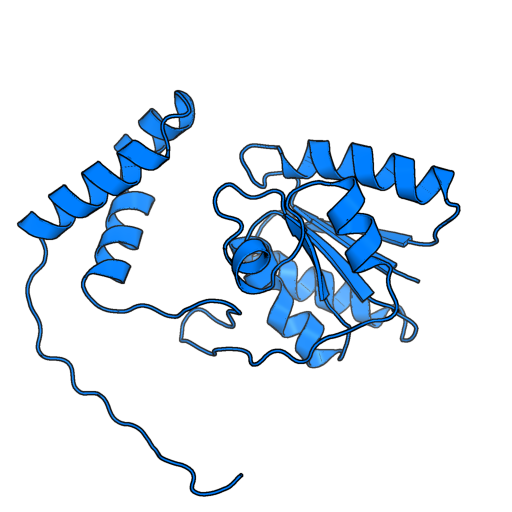 113 LEU A C 1
ATOM 834 O O . LEU A 1 113 ? -15.358 -4.058 9.115 1.00 96.94 113 LEU A O 1
ATOM 838 N N . GLN A 1 114 ? -14.791 -4.961 7.132 1.00 93.56 114 GLN A N 1
ATOM 839 C CA . GLN A 1 114 ? -15.249 -6.309 7.458 1.00 93.56 114 GLN A CA 1
ATOM 840 C C . GLN A 1 114 ? -14.287 -6.996 8.429 1.00 93.56 114 GLN A C 1
ATOM 842 O O . GLN A 1 114 ? -13.077 -6.800 8.386 1.00 93.56 114 GLN A O 1
ATOM 847 N N . ASP A 1 115 ? -14.822 -7.887 9.262 1.00 86.56 115 ASP A N 1
ATOM 848 C CA . ASP A 1 115 ? -14.036 -8.690 10.211 1.00 86.56 115 ASP A CA 1
ATOM 849 C C . ASP A 1 115 ? -13.418 -9.940 9.551 1.00 86.56 115 ASP A C 1
ATOM 851 O O . ASP A 1 115 ? -13.206 -10.971 10.185 1.00 86.56 115 ASP A O 1
ATOM 855 N N . ARG A 1 116 ? -13.165 -9.873 8.238 1.00 89.06 116 ARG A N 1
ATOM 856 C CA . ARG A 1 116 ? -12.611 -10.973 7.449 1.00 89.06 116 ARG A CA 1
ATOM 857 C C . ARG A 1 116 ? -11.203 -10.619 7.005 1.00 89.06 116 ARG A C 1
ATOM 859 O O . ARG A 1 116 ? -11.011 -9.789 6.123 1.00 89.06 116 ARG A O 1
ATOM 866 N N . CYS A 1 117 ? -10.232 -11.313 7.581 1.00 90.06 117 CYS A N 1
ATOM 867 C CA . CYS A 1 117 ? -8.840 -11.237 7.163 1.00 90.06 117 CYS A CA 1
ATOM 868 C C . CYS A 1 117 ? -8.453 -12.488 6.375 1.00 90.06 117 CYS A C 1
ATOM 870 O O . CYS A 1 117 ? -9.003 -13.572 6.572 1.00 90.06 117 CYS A O 1
ATOM 872 N N . LEU A 1 118 ? -7.489 -12.315 5.483 1.00 91.38 118 LEU A N 1
ATOM 873 C CA . LEU A 1 118 ? -6.788 -13.392 4.802 1.00 91.38 118 LEU A CA 1
ATOM 874 C C . LEU A 1 118 ? -5.315 -13.306 5.189 1.00 91.38 118 LEU A C 1
ATOM 876 O O . LEU A 1 118 ? -4.768 -12.208 5.310 1.00 91.38 118 LEU A O 1
ATOM 880 N N . GLU A 1 119 ? -4.691 -14.455 5.416 1.00 93.44 119 GLU A N 1
ATOM 881 C CA . GLU A 1 119 ? -3.250 -14.509 5.628 1.00 93.44 119 GLU A CA 1
ATOM 882 C C . GLU A 1 119 ? -2.537 -14.351 4.286 1.00 93.44 119 GLU A C 1
ATOM 884 O O . GLU A 1 119 ? -2.972 -14.884 3.263 1.00 93.44 119 GLU A O 1
ATOM 889 N N . ALA A 1 120 ? -1.459 -13.572 4.289 1.00 91.81 120 ALA A N 1
ATOM 890 C CA . ALA A 1 120 ? -0.666 -13.298 3.105 1.00 91.81 120 ALA A CA 1
ATOM 891 C C . ALA A 1 120 ? 0.815 -13.433 3.442 1.00 91.81 120 ALA A C 1
ATOM 893 O O . ALA A 1 120 ? 1.311 -12.807 4.385 1.00 91.81 120 ALA A O 1
ATOM 894 N N . ASP A 1 121 ? 1.521 -14.215 2.633 1.00 93.50 121 ASP A N 1
ATOM 895 C CA . ASP A 1 121 ? 2.967 -14.308 2.720 1.00 93.50 121 ASP A CA 1
ATOM 896 C C . ASP A 1 121 ? 3.619 -13.010 2.244 1.00 93.50 121 ASP A C 1
ATOM 898 O O . ASP A 1 121 ? 3.196 -12.370 1.279 1.00 93.50 121 ASP A O 1
ATOM 902 N N . LEU A 1 122 ? 4.693 -12.628 2.932 1.00 94.75 122 LEU A N 1
ATOM 903 C CA . LEU A 1 122 ? 5.489 -11.459 2.589 1.00 94.75 122 LEU A CA 1
ATOM 904 C C . LEU A 1 122 ? 6.786 -11.901 1.930 1.00 94.75 122 LEU A C 1
ATOM 906 O O . LEU A 1 122 ? 7.559 -12.673 2.501 1.00 94.75 122 LEU A O 1
ATOM 910 N N . LEU A 1 123 ? 7.068 -11.339 0.761 1.00 94.50 123 LEU A N 1
ATOM 911 C CA . LEU A 1 123 ? 8.346 -11.527 0.095 1.00 94.50 123 LEU A CA 1
ATOM 912 C C . LEU A 1 123 ? 9.352 -10.533 0.676 1.00 94.50 123 LEU A C 1
ATOM 914 O O . LEU A 1 123 ? 9.089 -9.331 0.732 1.00 94.50 123 LEU A O 1
ATOM 918 N N . ALA A 1 124 ? 10.512 -11.028 1.100 1.00 92.50 124 ALA A N 1
ATOM 919 C CA . ALA A 1 124 ? 11.609 -10.204 1.591 1.00 92.50 124 ALA A CA 1
ATOM 920 C C . ALA A 1 124 ? 12.732 -10.142 0.551 1.00 92.50 124 ALA A C 1
ATOM 922 O O . ALA A 1 124 ? 13.267 -11.171 0.141 1.00 92.50 124 ALA A O 1
ATOM 923 N N . GLY A 1 125 ? 13.103 -8.929 0.149 1.00 87.31 125 GLY A N 1
ATOM 924 C CA . GLY A 1 125 ? 14.245 -8.664 -0.721 1.00 87.31 125 GLY A CA 1
ATOM 925 C C . GLY A 1 125 ? 15.174 -7.602 -0.135 1.00 87.31 125 GLY A C 1
ATOM 926 O O . GLY A 1 125 ? 14.927 -7.049 0.936 1.00 87.31 125 GLY A O 1
ATOM 927 N N . THR A 1 126 ? 16.236 -7.267 -0.867 1.00 84.38 126 THR A N 1
ATOM 928 C CA . THR A 1 126 ? 17.182 -6.202 -0.477 1.00 84.38 126 THR A CA 1
ATOM 929 C C . THR A 1 126 ? 16.515 -4.830 -0.345 1.00 84.38 126 THR A C 1
ATOM 931 O O . THR A 1 126 ? 16.972 -4.000 0.432 1.00 84.38 126 THR A O 1
ATOM 934 N N . GLY A 1 127 ? 15.422 -4.602 -1.079 1.00 78.88 127 GLY A N 1
ATOM 935 C CA . GLY A 1 127 ? 14.614 -3.383 -1.021 1.00 78.88 127 GLY A CA 1
ATOM 936 C C . GLY A 1 127 ? 13.512 -3.380 0.044 1.00 78.88 127 GLY A C 1
ATOM 937 O O . GLY A 1 127 ? 12.709 -2.453 0.052 1.00 78.88 127 GLY A O 1
ATOM 938 N N . GLY A 1 128 ? 13.440 -4.396 0.912 1.00 88.38 128 GLY A N 1
ATOM 939 C CA . GLY A 1 128 ? 12.415 -4.513 1.953 1.00 88.38 128 GLY A CA 1
ATOM 940 C C . GLY A 1 128 ? 11.349 -5.571 1.658 1.00 88.38 128 GLY A C 1
ATOM 941 O O . GLY A 1 128 ? 11.601 -6.548 0.950 1.00 88.38 128 GLY A O 1
ATOM 942 N N . LEU A 1 129 ? 10.170 -5.396 2.261 1.00 93.38 129 LEU A N 1
ATOM 943 C CA . LEU A 1 129 ? 9.040 -6.323 2.154 1.00 93.38 129 LEU A CA 1
ATOM 944 C C . LEU A 1 129 ? 8.099 -5.922 1.010 1.00 93.38 129 LEU A C 1
ATOM 946 O O . LEU A 1 129 ? 7.838 -4.738 0.807 1.00 93.38 129 LEU A O 1
ATOM 950 N N . THR A 1 130 ? 7.549 -6.906 0.301 1.00 93.75 130 THR A N 1
ATOM 951 C CA . THR A 1 130 ? 6.543 -6.714 -0.757 1.00 93.75 130 THR A CA 1
ATOM 952 C C . THR A 1 130 ? 5.475 -7.806 -0.703 1.00 93.75 130 THR A C 1
ATOM 954 O O . THR A 1 130 ? 5.732 -8.909 -0.216 1.00 93.75 130 THR A O 1
ATOM 957 N N . LEU A 1 131 ? 4.277 -7.482 -1.191 1.00 92.81 131 LEU A N 1
ATOM 958 C CA . LEU A 1 131 ? 3.126 -8.392 -1.265 1.00 92.81 131 LEU A CA 1
ATOM 959 C C . LEU A 1 131 ? 2.918 -8.993 -2.660 1.00 92.81 131 LEU A C 1
ATOM 961 O O . LEU A 1 131 ? 2.117 -9.908 -2.812 1.00 92.81 131 LEU A O 1
ATOM 965 N N . THR A 1 132 ? 3.579 -8.455 -3.686 1.00 91.19 132 THR A N 1
ATOM 966 C CA . THR A 1 132 ? 3.254 -8.775 -5.082 1.00 91.19 132 THR A CA 1
ATOM 967 C C . THR A 1 132 ? 4.339 -9.607 -5.745 1.00 91.19 132 THR A C 1
ATOM 969 O O . THR A 1 132 ? 4.145 -10.786 -6.023 1.00 91.19 132 THR A O 1
ATOM 972 N N . ALA A 1 133 ? 5.492 -9.001 -6.014 1.00 89.12 133 ALA A N 1
ATOM 973 C CA . ALA A 1 133 ? 6.575 -9.650 -6.733 1.00 89.12 133 ALA A CA 1
ATOM 974 C C . ALA A 1 133 ? 7.931 -9.012 -6.423 1.00 89.12 133 ALA A C 1
ATOM 976 O O . ALA A 1 133 ? 8.029 -7.842 -6.043 1.00 89.12 133 ALA A O 1
ATOM 977 N N . VAL A 1 134 ? 8.985 -9.795 -6.653 1.00 89.81 134 VAL A N 1
ATOM 978 C CA . VAL A 1 134 ? 10.374 -9.337 -6.738 1.00 89.81 134 VAL A CA 1
ATOM 979 C C . VAL A 1 134 ? 10.890 -9.730 -8.117 1.00 89.81 134 VAL A C 1
ATOM 981 O O . VAL A 1 134 ? 10.774 -10.888 -8.512 1.00 89.81 134 VAL A O 1
ATOM 984 N N . ALA A 1 135 ? 11.465 -8.774 -8.843 1.00 88.75 135 ALA A N 1
ATOM 985 C CA . ALA A 1 135 ? 12.001 -8.988 -10.182 1.00 88.75 135 ALA A CA 1
ATOM 986 C C . ALA A 1 135 ? 13.513 -8.732 -10.229 1.00 88.75 135 ALA A C 1
ATOM 988 O O . ALA A 1 135 ? 14.050 -7.925 -9.469 1.00 88.75 135 ALA A O 1
ATOM 989 N N . SER A 1 136 ? 14.201 -9.412 -11.149 1.00 89.12 136 SER A N 1
ATOM 990 C CA . SER A 1 136 ? 15.629 -9.235 -11.436 1.00 89.12 136 SER A CA 1
ATOM 991 C C . SER A 1 136 ? 15.890 -9.358 -12.940 1.00 89.12 136 SER A C 1
ATOM 993 O O . SER A 1 136 ? 15.095 -9.941 -13.676 1.00 89.12 136 SER A O 1
ATOM 995 N N . GLY A 1 137 ? 17.008 -8.804 -13.409 1.00 89.88 137 GLY A N 1
ATOM 996 C CA . GLY A 1 137 ? 17.396 -8.842 -14.817 1.00 89.88 137 GLY A CA 1
ATOM 997 C C . GLY A 1 137 ? 16.617 -7.842 -15.669 1.00 89.88 137 GLY A C 1
ATOM 998 O O . GLY A 1 137 ? 16.573 -6.655 -15.348 1.00 89.88 137 GLY A O 1
ATOM 999 N N . PHE A 1 138 ? 16.049 -8.312 -16.782 1.00 90.88 138 PHE A N 1
ATOM 1000 C CA . PHE A 1 138 ? 15.454 -7.449 -17.805 1.00 90.88 138 PHE A CA 1
ATOM 1001 C C . PHE A 1 138 ? 14.329 -6.566 -17.258 1.00 90.88 138 PHE A C 1
ATOM 1003 O O . PHE A 1 138 ? 14.376 -5.352 -17.425 1.00 90.88 138 PHE A O 1
ATOM 1010 N N . ASP A 1 139 ? 13.360 -7.160 -16.559 1.00 89.06 139 ASP A N 1
ATOM 1011 C CA . ASP A 1 139 ? 12.204 -6.441 -16.013 1.00 89.06 139 ASP A CA 1
ATOM 1012 C C . ASP A 1 139 ? 12.621 -5.370 -14.990 1.00 89.06 139 ASP A C 1
ATOM 1014 O O . ASP A 1 139 ? 12.238 -4.203 -15.090 1.00 89.06 139 ASP A O 1
ATOM 1018 N N . ALA A 1 140 ? 13.532 -5.725 -14.079 1.00 87.50 140 ALA A N 1
ATOM 1019 C CA . ALA A 1 140 ? 14.106 -4.775 -13.131 1.00 87.50 140 ALA A CA 1
ATOM 1020 C C . ALA A 1 140 ? 14.842 -3.626 -13.845 1.00 87.50 140 ALA A C 1
ATOM 1022 O O . ALA A 1 140 ? 14.710 -2.464 -13.455 1.00 87.50 140 ALA A O 1
ATOM 1023 N N . GLN A 1 141 ? 15.577 -3.921 -14.924 1.00 89.81 141 GLN A N 1
ATOM 1024 C CA . GLN A 1 141 ? 16.257 -2.897 -15.717 1.00 89.81 141 GLN A CA 1
ATOM 1025 C C . GLN A 1 141 ? 15.265 -1.989 -16.457 1.00 89.81 141 GLN A C 1
ATOM 1027 O O . GLN A 1 141 ? 15.493 -0.779 -16.514 1.00 89.81 141 GLN A O 1
ATOM 1032 N N . VAL A 1 142 ? 14.155 -2.533 -16.971 1.00 90.56 142 VAL A N 1
ATOM 1033 C CA . VAL A 1 142 ? 13.057 -1.738 -17.547 1.00 90.56 142 VAL A CA 1
ATOM 1034 C C . VAL A 1 142 ? 12.523 -0.774 -16.498 1.00 90.56 142 VAL A C 1
ATOM 1036 O O . VAL A 1 142 ? 12.452 0.428 -16.762 1.00 90.56 142 VAL A O 1
ATOM 1039 N N . ALA A 1 143 ? 12.210 -1.262 -15.296 1.00 86.56 143 ALA A N 1
ATOM 1040 C CA . ALA A 1 143 ? 11.699 -0.429 -14.214 1.00 86.56 143 ALA A CA 1
ATOM 1041 C C . ALA A 1 143 ? 12.681 0.700 -13.846 1.00 86.56 143 ALA A C 1
ATOM 1043 O O . ALA A 1 143 ? 12.273 1.861 -13.740 1.00 86.56 143 ALA A O 1
ATOM 1044 N N . VAL A 1 144 ? 13.979 0.397 -13.722 1.00 86.88 144 VAL A N 1
ATOM 1045 C CA . VAL A 1 144 ? 15.036 1.398 -13.473 1.00 86.88 144 VAL A CA 1
ATOM 1046 C C . VAL A 1 144 ? 15.100 2.430 -14.603 1.00 86.88 144 VAL A C 1
ATOM 1048 O O . VAL A 1 144 ? 15.088 3.636 -14.341 1.00 86.88 144 VAL A O 1
ATOM 1051 N N . ASN A 1 145 ? 15.115 1.979 -15.858 1.00 88.94 145 ASN A N 1
ATOM 1052 C CA . ASN A 1 145 ? 15.194 2.848 -17.031 1.00 88.94 145 ASN A CA 1
ATOM 1053 C C . ASN A 1 145 ? 13.976 3.775 -17.133 1.00 88.94 145 ASN A C 1
ATOM 1055 O O . ASN A 1 145 ? 14.137 4.980 -17.332 1.00 88.94 145 ASN A O 1
ATOM 1059 N N . VAL A 1 146 ? 12.766 3.239 -16.946 1.00 86.62 146 VAL A N 1
ATOM 1060 C CA . VAL A 1 146 ? 11.511 4.006 -16.962 1.00 86.62 146 VAL A CA 1
ATOM 1061 C C . VAL A 1 146 ? 11.499 5.027 -15.829 1.00 86.62 146 VAL A C 1
ATOM 1063 O O . VAL A 1 146 ? 11.214 6.203 -16.072 1.00 86.62 146 VAL A O 1
ATOM 1066 N N . ASN A 1 147 ? 11.848 4.624 -14.605 1.00 84.12 147 ASN A N 1
ATOM 1067 C CA . ASN A 1 147 ? 11.845 5.508 -13.438 1.00 84.12 147 ASN A CA 1
ATOM 1068 C C . ASN A 1 147 ? 12.837 6.672 -13.564 1.00 84.12 147 ASN A C 1
ATOM 1070 O O . ASN A 1 147 ? 12.509 7.786 -13.150 1.00 84.12 147 ASN A O 1
ATOM 1074 N N . ASN A 1 148 ? 13.990 6.441 -14.195 1.00 86.38 148 ASN A N 1
ATOM 1075 C CA . ASN A 1 148 ? 15.017 7.462 -14.419 1.00 86.38 148 ASN A CA 1
ATOM 1076 C C . ASN A 1 148 ? 14.814 8.273 -15.711 1.00 86.38 148 ASN A C 1
ATOM 1078 O O . ASN A 1 148 ? 15.548 9.227 -15.974 1.00 86.38 148 ASN A O 1
ATOM 1082 N N . SER A 1 149 ? 13.819 7.926 -16.529 1.00 84.94 149 SER A N 1
ATOM 1083 C CA . SER A 1 149 ? 13.629 8.546 -17.836 1.00 84.94 149 SER A CA 1
ATOM 1084 C C . SER A 1 149 ? 12.975 9.930 -17.792 1.00 84.94 149 SER A C 1
ATOM 1086 O O . SER A 1 149 ? 12.114 10.242 -16.963 1.00 84.94 149 SER A O 1
ATOM 1088 N N . ARG A 1 150 ? 13.317 10.761 -18.786 1.00 83.38 150 ARG A N 1
ATOM 1089 C CA . ARG A 1 150 ? 12.602 12.021 -19.052 1.00 83.38 150 ARG A CA 1
ATOM 1090 C C . ARG A 1 150 ? 11.219 11.764 -19.661 1.00 83.38 150 ARG A C 1
ATOM 1092 O O . ARG A 1 150 ? 10.279 12.488 -19.338 1.00 83.38 150 ARG A O 1
ATOM 1099 N N . TYR A 1 151 ? 11.081 10.718 -20.485 1.00 82.12 151 TYR A N 1
ATOM 1100 C CA . TYR A 1 151 ? 9.814 10.386 -21.144 1.00 82.12 151 TYR A CA 1
ATOM 1101 C C . TYR A 1 151 ? 8.728 9.973 -20.147 1.00 82.12 151 TYR A C 1
ATOM 1103 O O . TYR A 1 151 ? 7.585 10.362 -20.346 1.00 82.12 151 TYR A O 1
ATOM 1111 N N . LYS A 1 152 ? 9.048 9.317 -19.018 1.00 82.25 152 LYS A N 1
ATOM 1112 C CA . LYS A 1 152 ? 8.050 9.038 -17.967 1.00 82.25 152 LYS A CA 1
ATOM 1113 C C . LYS A 1 152 ? 7.372 10.311 -17.464 1.00 82.25 152 LYS A C 1
ATOM 1115 O O . LYS A 1 152 ? 6.155 10.331 -17.306 1.00 82.25 152 LYS A O 1
ATOM 1120 N N . ARG A 1 153 ? 8.138 11.382 -17.227 1.00 78.81 153 ARG A N 1
ATOM 1121 C CA . ARG A 1 153 ? 7.572 12.662 -16.762 1.00 78.81 153 ARG A CA 1
ATOM 1122 C C . ARG A 1 153 ? 6.663 13.283 -17.817 1.00 78.81 153 ARG A C 1
ATOM 1124 O O . ARG A 1 153 ? 5.565 13.706 -17.480 1.00 78.81 153 ARG A O 1
ATOM 1131 N N . LEU A 1 154 ? 7.111 13.293 -19.074 1.00 81.31 154 LEU A N 1
ATOM 1132 C CA . LEU A 1 154 ? 6.344 13.822 -20.205 1.00 81.31 154 LEU A CA 1
ATOM 1133 C C . LEU A 1 154 ? 5.041 13.039 -20.411 1.00 81.31 154 LEU A C 1
ATOM 1135 O O . LEU A 1 154 ? 3.969 13.632 -20.424 1.00 81.31 154 LEU A O 1
ATOM 1139 N N . CYS A 1 155 ? 5.122 11.711 -20.488 1.00 80.94 155 CYS A N 1
ATOM 1140 C CA . CYS A 1 155 ? 3.971 10.830 -20.668 1.00 80.94 155 CYS A CA 1
ATOM 1141 C C . CYS A 1 155 ? 2.974 10.936 -19.509 1.00 80.94 155 CYS A C 1
ATOM 1143 O O . CYS A 1 155 ? 1.774 11.006 -19.750 1.00 80.94 155 CYS A O 1
ATOM 1145 N N . ASN A 1 156 ? 3.445 11.003 -18.259 1.00 74.88 156 ASN A N 1
ATOM 1146 C CA . ASN A 1 156 ? 2.556 11.174 -17.108 1.00 74.88 156 ASN A CA 1
ATOM 1147 C C . ASN A 1 156 ? 1.862 12.543 -17.105 1.00 74.88 156 ASN A C 1
ATOM 1149 O O . ASN A 1 156 ? 0.703 12.619 -16.709 1.00 74.88 156 ASN A O 1
ATOM 1153 N N . ALA A 1 157 ? 2.536 13.604 -17.564 1.00 76.25 157 ALA A N 1
ATOM 1154 C CA . ALA A 1 157 ? 1.942 14.938 -17.651 1.00 76.25 157 ALA A CA 1
ATOM 1155 C C . ALA A 1 157 ? 0.770 15.003 -18.646 1.00 76.25 157 ALA A C 1
ATOM 1157 O O . ALA A 1 157 ? -0.158 15.777 -18.438 1.00 76.25 157 ALA A O 1
ATOM 1158 N N . VAL A 1 158 ? 0.787 14.165 -19.687 1.00 80.25 158 VAL A N 1
ATOM 1159 C CA . VAL A 1 158 ? -0.287 14.073 -20.694 1.00 80.25 158 VAL A CA 1
ATOM 1160 C C . VAL A 1 158 ? -1.230 12.883 -20.471 1.00 80.25 158 VAL A C 1
ATOM 1162 O O . VAL A 1 158 ? -2.012 12.543 -21.351 1.00 80.25 158 VAL A O 1
ATOM 1165 N N . GLY A 1 159 ? -1.153 12.213 -19.315 1.00 70.31 159 GLY A N 1
ATOM 1166 C CA . GLY A 1 159 ? -2.014 11.069 -18.981 1.00 70.31 159 GLY A CA 1
ATOM 1167 C C . GLY A 1 159 ? -1.690 9.762 -19.721 1.00 70.31 159 GLY A C 1
ATOM 1168 O O . GLY A 1 159 ? -2.400 8.776 -19.562 1.00 70.31 159 GLY A O 1
ATOM 1169 N N . ALA A 1 160 ? -0.596 9.704 -20.482 1.00 76.81 160 ALA A N 1
ATOM 1170 C CA . ALA A 1 160 ? -0.193 8.555 -21.292 1.00 76.81 160 ALA A CA 1
ATOM 1171 C C . ALA A 1 160 ? 0.845 7.655 -20.593 1.00 76.81 160 ALA A C 1
ATOM 1173 O O . ALA A 1 160 ? 1.814 7.202 -21.205 1.00 76.81 160 ALA A O 1
ATOM 1174 N N . GLY A 1 161 ? 0.672 7.392 -19.294 1.00 71.62 161 GLY A N 1
ATOM 1175 C CA . GLY A 1 161 ? 1.650 6.653 -18.481 1.00 71.62 161 GLY A CA 1
ATOM 1176 C C . GLY A 1 161 ? 1.987 5.247 -19.004 1.00 71.62 161 GLY A C 1
ATOM 1177 O O . GLY A 1 161 ? 3.115 4.786 -18.843 1.00 71.62 161 GLY A O 1
ATOM 1178 N N . GLN A 1 162 ? 1.055 4.591 -19.703 1.00 74.62 162 GLN A N 1
ATOM 1179 C CA . GLN A 1 162 ? 1.285 3.284 -20.335 1.00 74.62 162 GLN A CA 1
ATOM 1180 C C . GLN A 1 162 ? 2.303 3.350 -21.487 1.00 74.62 162 GLN A C 1
ATOM 1182 O O . GLN A 1 162 ? 3.117 2.439 -21.637 1.00 74.62 162 GLN A O 1
ATOM 1187 N N . LEU A 1 163 ? 2.338 4.449 -22.253 1.00 82.50 163 LEU A N 1
ATOM 1188 C CA . LEU A 1 163 ? 3.313 4.629 -23.337 1.00 82.50 163 LEU A CA 1
ATOM 1189 C C . LEU A 1 163 ? 4.745 4.735 -22.805 1.00 82.50 163 LEU A C 1
ATOM 1191 O O . LEU A 1 163 ? 5.674 4.252 -23.450 1.00 82.50 163 LEU A O 1
ATOM 1195 N N . ALA A 1 164 ? 4.933 5.306 -21.609 1.00 83.19 164 ALA A N 1
ATOM 1196 C CA . ALA A 1 164 ? 6.252 5.376 -20.983 1.00 83.19 164 ALA A CA 1
ATOM 119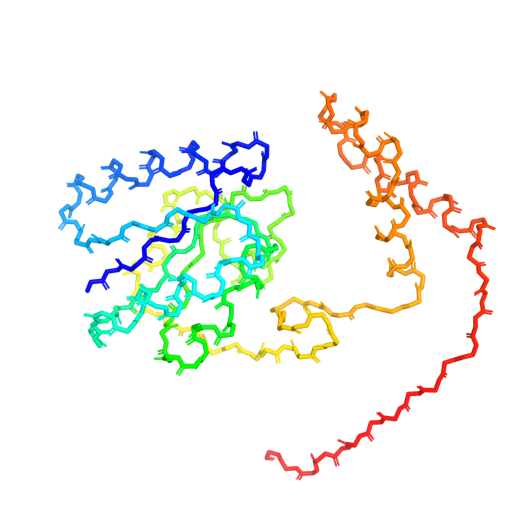7 C C . ALA A 1 164 ? 6.842 3.980 -20.745 1.00 83.19 164 ALA A C 1
ATOM 1199 O O . ALA A 1 164 ? 8.036 3.776 -20.956 1.00 83.19 164 ALA A O 1
ATOM 1200 N N . TYR A 1 165 ? 6.010 3.016 -20.344 1.00 81.62 165 TYR A N 1
ATOM 1201 C CA . TYR A 1 165 ? 6.452 1.638 -20.150 1.00 81.62 165 TYR A CA 1
ATOM 1202 C C . TYR A 1 165 ? 6.788 0.950 -21.472 1.00 81.62 165 TYR A C 1
ATOM 1204 O O . TYR A 1 165 ? 7.829 0.309 -21.550 1.00 81.62 165 TYR A O 1
ATOM 1212 N N . ILE A 1 166 ? 5.989 1.142 -22.527 1.00 87.25 166 ILE A N 1
ATOM 1213 C CA . ILE A 1 166 ? 6.289 0.579 -23.857 1.00 87.25 166 ILE A CA 1
ATOM 1214 C C . ILE A 1 166 ? 7.637 1.100 -24.373 1.00 87.25 166 ILE A C 1
ATOM 1216 O O . ILE A 1 166 ? 8.493 0.314 -24.779 1.00 87.25 166 ILE A O 1
ATOM 1220 N N . ILE A 1 167 ? 7.865 2.416 -24.294 1.00 87.25 167 ILE A N 1
ATOM 1221 C CA . ILE A 1 167 ? 9.147 3.030 -24.676 1.00 87.25 167 ILE A CA 1
ATOM 1222 C C . ILE A 1 167 ? 10.288 2.462 -23.824 1.00 87.25 167 ILE A C 1
ATOM 1224 O O . ILE A 1 167 ? 11.351 2.135 -24.349 1.00 87.25 167 ILE A O 1
ATOM 1228 N N . GLY A 1 168 ? 10.069 2.313 -22.517 1.00 87.44 168 GLY A N 1
ATOM 1229 C CA . GLY A 1 168 ? 11.049 1.735 -21.605 1.00 87.44 168 GLY A CA 1
ATOM 1230 C C . GLY A 1 168 ? 11.411 0.289 -21.919 1.00 87.44 168 GLY A C 1
ATOM 1231 O O . GLY A 1 168 ? 12.592 -0.057 -21.856 1.00 87.44 168 GLY A O 1
ATOM 1232 N N . ILE A 1 169 ? 10.434 -0.530 -22.309 1.00 91.25 169 ILE A N 1
ATOM 1233 C CA . ILE A 1 169 ? 10.652 -1.911 -22.749 1.00 91.25 169 ILE A CA 1
ATOM 1234 C C . ILE A 1 169 ? 11.510 -1.923 -24.013 1.00 91.25 169 ILE A C 1
ATOM 1236 O O . ILE A 1 169 ? 12.543 -2.586 -24.024 1.00 91.25 169 ILE A O 1
ATOM 1240 N N . LEU A 1 170 ? 11.144 -1.150 -25.043 1.00 92.81 170 LEU A N 1
ATOM 1241 C CA . LEU A 1 170 ? 11.893 -1.095 -26.306 1.00 92.81 170 LEU A CA 1
ATOM 1242 C C . LEU A 1 170 ? 13.325 -0.584 -26.111 1.00 92.81 170 LEU A C 1
ATOM 1244 O O . LEU A 1 170 ? 14.273 -1.176 -26.621 1.00 92.81 170 LEU A O 1
ATOM 1248 N N . HIS A 1 171 ? 13.498 0.483 -25.328 1.00 90.25 171 HIS A N 1
ATOM 1249 C CA . HIS A 1 171 ? 14.817 1.008 -24.982 1.00 90.25 171 HIS A CA 1
ATOM 1250 C C . HIS A 1 171 ? 15.659 -0.050 -24.264 1.00 90.25 171 HIS A C 1
ATOM 1252 O O . HIS A 1 171 ? 16.803 -0.298 -24.641 1.00 90.25 171 HIS A O 1
ATOM 1258 N N . THR A 1 172 ? 15.076 -0.720 -23.270 1.00 91.94 172 THR A N 1
ATOM 1259 C CA . THR A 1 172 ? 15.795 -1.741 -22.508 1.00 91.94 172 THR A CA 1
ATOM 1260 C C . THR A 1 172 ? 16.116 -2.950 -23.373 1.00 91.94 172 THR A C 1
ATOM 1262 O O . THR A 1 172 ? 17.219 -3.462 -23.258 1.00 91.94 172 THR A O 1
ATOM 1265 N N . LEU A 1 173 ? 15.237 -3.353 -24.295 1.00 93.38 173 LEU A N 1
ATOM 1266 C CA . LEU A 1 173 ? 15.486 -4.440 -25.248 1.00 93.38 173 LEU A CA 1
ATOM 1267 C C . LEU A 1 173 ? 16.761 -4.214 -26.068 1.00 93.38 173 LEU A C 1
ATOM 1269 O O . LEU A 1 173 ? 17.514 -5.155 -26.296 1.00 93.38 173 LEU A O 1
ATOM 1273 N N . ILE A 1 174 ? 17.029 -2.965 -26.453 1.00 92.94 174 ILE A N 1
ATOM 1274 C CA . ILE A 1 174 ? 18.219 -2.592 -27.227 1.00 92.94 174 ILE A CA 1
ATOM 1275 C C . ILE A 1 174 ? 19.462 -2.486 -26.329 1.00 92.94 174 ILE A C 1
ATOM 1277 O O . ILE A 1 174 ? 20.561 -2.846 -26.746 1.00 92.94 174 ILE A O 1
ATOM 1281 N N . THR A 1 175 ? 19.318 -1.983 -25.099 1.00 91.06 175 THR A N 1
ATOM 1282 C CA . THR A 1 175 ? 20.468 -1.706 -24.215 1.00 91.06 175 THR A CA 1
ATOM 1283 C C . THR A 1 175 ? 20.839 -2.846 -23.267 1.00 91.06 175 THR A C 1
ATOM 1285 O O . THR A 1 175 ? 21.927 -2.827 -22.687 1.00 91.06 175 THR A O 1
ATOM 1288 N N . PHE A 1 176 ? 19.939 -3.805 -23.045 1.00 92.50 176 PHE A N 1
ATOM 1289 C CA . PHE A 1 176 ? 20.118 -4.851 -22.046 1.00 92.50 176 PHE A CA 1
ATOM 1290 C C . PHE A 1 176 ? 21.251 -5.787 -22.452 1.00 92.50 176 PHE A C 1
ATOM 1292 O O . PHE A 1 176 ? 21.281 -6.322 -23.558 1.00 92.50 176 PHE A O 1
ATOM 1299 N N . ARG A 1 177 ? 22.185 -6.008 -21.528 1.00 90.25 177 ARG A N 1
ATOM 1300 C CA . ARG A 1 177 ? 23.279 -6.958 -21.711 1.00 90.25 177 ARG A CA 1
ATOM 1301 C C . ARG A 1 177 ? 22.917 -8.259 -21.001 1.00 90.25 177 ARG A C 1
ATOM 1303 O O . ARG A 1 177 ? 22.816 -8.238 -19.774 1.00 90.25 177 ARG A O 1
ATOM 1310 N N . PRO A 1 178 ? 22.737 -9.377 -21.728 1.00 88.81 178 PRO A N 1
ATOM 1311 C CA . PRO A 1 178 ? 22.493 -10.670 -21.106 1.00 88.81 178 PRO A CA 1
ATOM 1312 C C . PRO A 1 178 ? 23.606 -11.018 -20.118 1.00 88.81 178 PRO A C 1
ATOM 1314 O O . PRO A 1 178 ? 24.791 -10.860 -20.417 1.00 88.81 178 PRO A O 1
ATOM 1317 N N . CYS A 1 179 ? 23.227 -11.505 -18.942 1.00 88.06 179 CYS A N 1
ATOM 1318 C CA . CYS A 1 179 ? 24.154 -11.937 -17.906 1.00 88.06 179 CYS A CA 1
ATOM 1319 C C . CYS A 1 179 ? 23.837 -13.370 -17.472 1.00 88.06 179 CYS A C 1
ATOM 1321 O O . CYS A 1 179 ? 22.703 -13.838 -17.578 1.00 88.06 179 CYS A O 1
ATOM 1323 N N . ARG A 1 180 ? 24.857 -14.089 -16.990 1.00 90.81 180 ARG A N 1
ATOM 1324 C CA . ARG A 1 180 ? 24.647 -15.390 -16.348 1.00 90.81 180 ARG A CA 1
ATOM 1325 C C . ARG A 1 180 ? 24.109 -15.160 -14.941 1.00 90.81 180 ARG A C 1
ATOM 1327 O O . ARG A 1 180 ? 24.688 -14.386 -14.183 1.00 90.81 180 ARG A O 1
ATOM 1334 N N . VAL A 1 181 ? 23.037 -15.864 -14.601 1.00 90.44 181 VAL A N 1
ATOM 1335 C CA . VAL A 1 181 ? 22.410 -15.832 -13.278 1.00 90.44 181 VAL A CA 1
ATOM 1336 C C . VAL A 1 181 ? 22.536 -17.220 -12.660 1.00 90.44 181 VAL A C 1
ATOM 1338 O O . VAL A 1 181 ? 22.272 -18.216 -13.328 1.00 90.44 181 VAL A O 1
ATOM 1341 N N . SER A 1 182 ? 22.953 -17.280 -11.396 1.00 91.56 182 SER A N 1
ATOM 1342 C CA . SER A 1 182 ? 22.896 -18.498 -10.586 1.00 91.56 182 SER A CA 1
ATOM 1343 C C . SER A 1 182 ? 21.762 -18.356 -9.578 1.00 91.56 182 SER A C 1
ATOM 1345 O O . SER A 1 182 ? 21.660 -17.323 -8.915 1.00 91.56 182 SER A O 1
ATOM 1347 N N . VAL A 1 183 ? 20.907 -19.372 -9.482 1.00 90.31 183 VAL A N 1
ATOM 1348 C CA . VAL A 1 183 ? 19.784 -19.408 -8.541 1.00 90.31 183 VAL A CA 1
ATOM 1349 C C . VAL A 1 183 ? 20.021 -20.555 -7.571 1.00 90.31 183 VAL A C 1
ATOM 1351 O O . VAL A 1 183 ? 20.014 -21.718 -7.966 1.00 90.31 183 VAL A O 1
ATOM 1354 N N . THR A 1 184 ? 20.211 -20.220 -6.298 1.00 92.06 184 THR A N 1
ATOM 1355 C CA . THR A 1 184 ? 20.289 -21.200 -5.214 1.00 92.06 184 THR A CA 1
ATOM 1356 C C . THR A 1 184 ? 18.969 -21.180 -4.462 1.00 92.06 184 THR A C 1
ATOM 1358 O O . THR A 1 184 ? 18.577 -20.143 -3.931 1.00 92.06 184 THR A O 1
ATOM 1361 N N . SER A 1 185 ? 18.287 -22.320 -4.408 1.00 89.00 185 SER A N 1
ATOM 1362 C CA . SER A 1 185 ? 17.089 -22.500 -3.592 1.00 89.00 185 SER A CA 1
ATOM 1363 C C . SER A 1 185 ? 17.391 -23.507 -2.494 1.00 89.00 185 SER A C 1
ATOM 1365 O O . SER A 1 185 ? 17.776 -24.643 -2.766 1.00 89.00 185 SER A O 1
ATOM 1367 N N . THR A 1 186 ? 17.235 -23.089 -1.243 1.00 87.50 186 THR A N 1
ATOM 1368 C CA . THR A 1 186 ? 17.205 -24.000 -0.105 1.00 87.50 186 THR A CA 1
ATOM 1369 C C . THR A 1 186 ? 15.773 -24.494 0.056 1.00 87.50 186 THR A C 1
ATOM 1371 O O . THR A 1 186 ? 14.942 -23.823 0.665 1.00 87.50 186 THR A O 1
ATOM 1374 N N . GLN A 1 187 ? 15.462 -25.675 -0.487 1.00 70.00 187 GLN A N 1
ATOM 1375 C CA . GLN A 1 187 ? 14.240 -26.369 -0.087 1.00 70.00 187 GLN A CA 1
ATOM 1376 C C . GLN A 1 187 ? 14.332 -26.664 1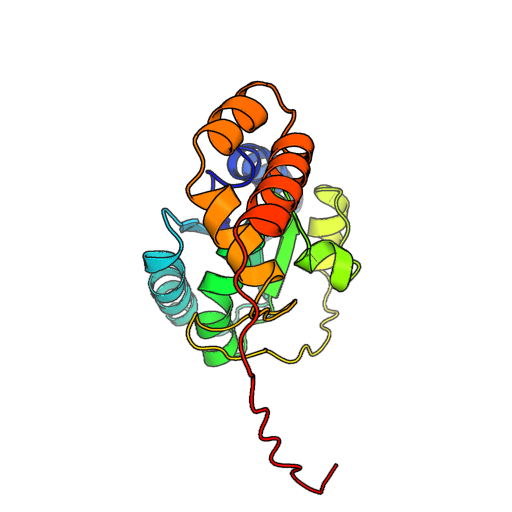.413 1.00 70.00 187 GLN A C 1
ATOM 1378 O O . GLN A 1 187 ? 15.146 -27.478 1.850 1.00 70.00 187 GLN A O 1
ATOM 1383 N N . ARG A 1 188 ? 13.491 -26.012 2.217 1.00 59.38 188 ARG A N 1
ATOM 1384 C CA . ARG A 1 188 ? 13.107 -26.580 3.507 1.00 59.38 188 ARG A CA 1
ATOM 1385 C C . ARG A 1 188 ? 12.062 -27.648 3.214 1.00 59.38 188 ARG A C 1
ATOM 1387 O O . ARG A 1 188 ? 10.959 -27.325 2.788 1.00 59.38 188 ARG A O 1
ATOM 1394 N N . ALA A 1 189 ? 12.433 -28.911 3.398 1.00 50.78 189 ALA A N 1
ATOM 1395 C CA . ALA A 1 189 ? 11.458 -29.984 3.503 1.00 50.78 189 ALA A CA 1
ATOM 1396 C C . ALA A 1 189 ? 10.564 -29.701 4.723 1.00 50.78 189 ALA A C 1
ATOM 1398 O O . ALA A 1 189 ? 11.086 -29.541 5.826 1.00 50.78 189 ALA A O 1
ATOM 1399 N N . GLY A 1 190 ? 9.249 -29.617 4.514 1.00 52.03 190 GLY A N 1
ATOM 1400 C CA . GLY A 1 190 ? 8.257 -29.571 5.589 1.00 52.03 190 GLY A CA 1
ATOM 1401 C C . GLY A 1 190 ? 7.268 -28.413 5.488 1.00 52.03 190 GLY A C 1
ATOM 1402 O O . GLY A 1 190 ? 7.526 -27.327 6.007 1.00 52.03 190 GLY A O 1
ATOM 1403 N N . LEU A 1 191 ? 6.119 -28.700 4.878 1.00 41.56 191 LEU A N 1
ATOM 1404 C CA . LEU A 1 191 ? 4.822 -28.483 5.518 1.00 41.56 191 LEU A CA 1
ATOM 1405 C C . LEU A 1 191 ? 4.203 -29.866 5.735 1.00 41.56 191 LEU A C 1
ATOM 1407 O O . LEU A 1 191 ? 4.368 -30.705 4.818 1.00 41.56 191 LEU A O 1
#

Sequence (191 aa):
MYLLIINPRSGGGAGQRTWLSIEAMLKARGIAYEALFTKSAEQAEAQVLHALTRREDWRAAILIGGDGTIHSVLGALRRRGVPLGVIPAGSGNDTARGFGIPLDTEAALDAALQDRCLEADLLAGTGGLTLTAVASGFDAQVAVNVNNSRYKRLCNAVGAGQLAYIIGILHTLITFRPCRVSVTSTQRAGL

Secondary structure (DSSP, 8-state):
-EEEEE-TTHHHHHHHHHHHHHHHHHHHTT--EEEEE-S-HHHHHHHHHHHHTT-S---EEEEEE-HHHHHHHHHHHHHHTPPEEEEE-SS--HHHHHTT--SSHHHHHHHHTSS-------EEETTEEESS----THHHHHHHHHHH-HHHHHHHHTT-HHHHHHHHHHHHHHH----------------

pLDDT: mean 90.69, std 8.74, range [41.56, 98.56]

Solvent-accessible surface area (backbone atoms only — not comparable to full-atom values): 10953 Å² total; per-residue (Å²): 78,33,40,36,40,35,29,42,66,21,50,85,40,38,12,42,57,52,46,58,54,49,52,53,52,35,58,77,69,69,54,64,68,46,84,45,81,44,91,46,51,88,52,29,23,60,52,50,37,58,58,55,68,77,54,85,67,58,68,27,38,38,34,31,20,22,51,67,54,52,34,32,34,47,66,31,32,64,76,68,73,41,47,80,21,59,33,60,20,29,81,79,30,59,56,34,64,75,70,70,45,46,75,50,69,66,59,9,48,55,57,48,70,47,96,71,84,79,91,76,77,73,48,78,54,97,92,44,50,35,80,78,79,86,73,68,65,68,65,40,49,22,53,52,51,31,73,74,35,69,57,38,57,56,24,47,75,73,72,40,52,69,56,26,51,54,52,20,46,56,53,35,67,74,69,61,74,92,75,92,81,87,86,86,79,83,82,74,88,80,133

Nearest PDB structures (foldseek):
  2qv7-assembly1_A  TM=8.588E-01  e=5.251E-08  unclassified
  2qvl-assembly1_A  TM=8.481E-01  e=4.936E-08  unclassified
  5cnm-assembly1_A  TM=7.379E-01  e=6.144E-03  Homo sapiens
  7e9g-assembly1_S  TM=6.279E-01  e=2.588E-03  Homo sapiens
  8jcy-assembly1_2  TM=6.602E-01  e=5.105E-03  Homo sapiens